Protein AF-A0A8T4VQB0-F1 (afdb_monomer_lite)

Sequence (185 aa):
MGKMKAMFPEEHQPLLTKEPEKIEELTGKLRSDFKEDKLMRSVLANDKDTIDDGKILNEALNRGLQSFTPDLLFQQMVQNYTHAERILGERLISLLAGYDSNYVKKNLNIPEFRRELKGNIAANINKLREEGLIDKEGIITEKGVELASLVLYVQEMEKIIPHGYLGEKIHKKKTHYGEKGDVRI

Foldseek 3Di:
DDDDDDDDDDDDDDPPDDDPPDPPDPPPPPPPDPPVLVVLCVVLVVCPLLLLLLVLLLLCVVLVNFFDDLVVLLCCCLVPVVVSCVRRNQSNLCSLQVHGSVVSVVCSVPPVSSVSSSVSNVVSLVVCPVVVCADPRRGGDPNVVVSNVSSVVNVVVVVVPPPDPPDPPPPPPPDPDDDDDDDDD

Radius of gyration: 32.1 Å; chains: 1; bounding box: 54×74×108 Å

Secondary structure (DSSP, 8-state):
------------PPP--PPPP----------S-HHHHHHHHHHHHT-HHHHHHHHHHHHHHHTT--B--HHHHHHHHHH-HHHHHHHHHHHHHHHHHTS-HHHHHHHTT-HHHHHHHHHHHHHHHHHHHHTTSB-TT-BBPHHHHHHHHHHHHHHHHHHHS-TTSSS--------TT--------

S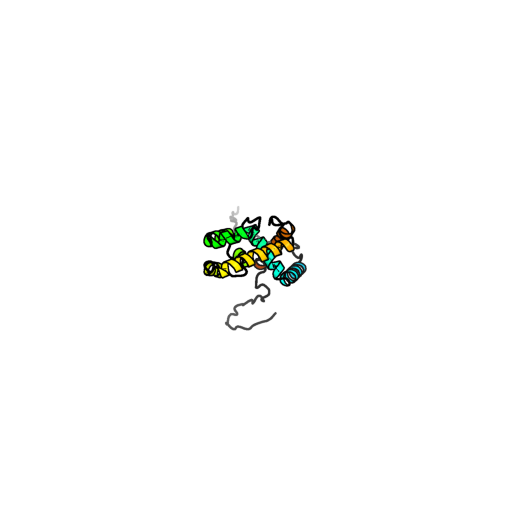tructure (mmCIF, N/CA/C/O backbone):
data_AF-A0A8T4VQB0-F1
#
_entry.id   AF-A0A8T4VQB0-F1
#
loop_
_atom_site.group_PDB
_atom_site.id
_atom_site.type_symbol
_atom_site.label_atom_id
_atom_site.label_alt_id
_atom_site.label_comp_id
_atom_site.label_asym_id
_atom_site.label_entity_id
_atom_site.label_seq_id
_atom_site.pdbx_PDB_ins_code
_atom_site.Cartn_x
_atom_site.Cartn_y
_atom_site.Cartn_z
_atom_site.occupancy
_atom_site.B_iso_or_equiv
_atom_site.auth_seq_id
_atom_site.auth_comp_id
_atom_site.auth_asym_id
_atom_site.auth_atom_id
_atom_site.pdbx_PDB_model_num
ATOM 1 N N . MET A 1 1 ? 22.030 60.611 89.464 1.00 40.62 1 MET A N 1
ATOM 2 C CA . MET A 1 1 ? 23.296 60.836 88.726 1.00 40.62 1 MET A CA 1
ATOM 3 C C . MET A 1 1 ? 23.886 59.466 88.414 1.00 40.62 1 MET A C 1
ATOM 5 O O . MET A 1 1 ? 24.212 58.770 89.363 1.00 40.62 1 MET A O 1
ATOM 9 N N . GLY A 1 2 ? 23.939 59.021 87.149 1.00 39.62 2 GLY A N 1
ATOM 10 C CA . GLY A 1 2 ? 24.502 57.690 86.853 1.00 39.62 2 GLY A CA 1
ATOM 11 C C . GLY A 1 2 ? 24.167 57.046 85.501 1.00 39.62 2 GLY A C 1
ATOM 12 O O . GLY A 1 2 ? 23.508 56.024 85.484 1.00 39.62 2 GLY A O 1
ATOM 13 N N . LYS A 1 3 ? 24.672 57.650 84.416 1.00 38.75 3 LYS A N 1
ATOM 14 C CA . LYS A 1 3 ? 25.195 57.058 83.159 1.00 38.75 3 LYS A CA 1
ATOM 15 C C . LYS A 1 3 ? 24.351 56.070 82.318 1.00 38.75 3 LYS A C 1
ATOM 17 O O . LYS A 1 3 ? 24.081 54.941 82.702 1.00 38.75 3 LYS A O 1
ATOM 22 N N . MET A 1 4 ? 24.129 56.494 81.068 1.00 43.81 4 MET A N 1
ATOM 23 C CA . MET A 1 4 ? 23.798 55.677 79.894 1.00 43.81 4 MET A CA 1
ATOM 24 C C . MET A 1 4 ? 24.822 54.559 79.643 1.00 43.81 4 MET A C 1
ATOM 26 O O . MET A 1 4 ? 26.028 54.783 79.777 1.00 43.81 4 MET A O 1
ATOM 30 N N . LYS A 1 5 ? 24.357 53.423 79.108 1.00 39.09 5 LYS A N 1
ATOM 31 C CA . LYS A 1 5 ? 25.151 52.620 78.173 1.00 39.09 5 LYS A CA 1
ATOM 32 C C . LYS A 1 5 ? 24.245 52.078 77.066 1.00 39.09 5 LYS A C 1
ATOM 34 O O . LYS A 1 5 ? 23.198 51.503 77.339 1.00 39.09 5 LYS A O 1
ATOM 39 N N . ALA A 1 6 ? 24.650 52.375 75.836 1.00 39.25 6 ALA A N 1
ATOM 40 C CA . ALA A 1 6 ? 23.962 52.082 74.591 1.00 39.25 6 ALA A CA 1
ATOM 41 C C . ALA A 1 6 ? 23.731 50.577 74.399 1.00 39.25 6 ALA A C 1
ATOM 43 O O . ALA A 1 6 ? 24.628 49.774 74.653 1.00 39.25 6 ALA A O 1
ATOM 44 N N . MET A 1 7 ? 22.542 50.226 73.916 1.00 36.66 7 MET A N 1
ATOM 45 C CA . MET A 1 7 ? 22.186 48.885 73.465 1.00 36.66 7 MET A CA 1
ATOM 46 C C . MET A 1 7 ? 22.122 48.949 71.935 1.00 36.66 7 MET A C 1
ATOM 48 O O . MET A 1 7 ? 21.149 49.446 71.373 1.00 36.66 7 MET A O 1
ATOM 52 N N . PHE A 1 8 ? 23.204 48.545 71.269 1.00 43.69 8 PHE A N 1
ATOM 53 C CA . PHE A 1 8 ? 23.167 48.239 69.839 1.00 43.69 8 PHE A CA 1
ATOM 54 C C . PHE A 1 8 ? 22.614 46.814 69.670 1.00 43.69 8 PHE A C 1
ATOM 56 O O . PHE A 1 8 ? 23.050 45.931 70.413 1.00 43.69 8 PHE A O 1
ATOM 63 N N . PRO A 1 9 ? 21.660 46.582 68.750 1.00 46.53 9 PRO A N 1
ATOM 64 C CA . PRO A 1 9 ? 21.070 45.273 68.518 1.00 46.53 9 PRO A CA 1
ATOM 65 C C . PRO A 1 9 ? 21.728 44.586 67.318 1.00 46.53 9 PRO A C 1
ATOM 67 O O . PRO A 1 9 ? 21.446 44.943 66.184 1.00 46.53 9 PRO A O 1
ATOM 70 N N . GLU A 1 10 ? 22.547 43.573 67.566 1.00 42.31 10 GLU A N 1
ATOM 71 C CA . GLU A 1 10 ? 22.799 42.449 66.654 1.00 42.31 10 GLU A CA 1
ATOM 72 C C . GLU A 1 10 ? 22.878 41.227 67.589 1.00 42.31 10 GLU A C 1
ATOM 74 O O . GLU A 1 10 ? 23.403 41.339 68.692 1.00 42.31 10 GLU A O 1
ATOM 79 N N . GLU A 1 11 ? 22.190 40.111 67.358 1.00 37.47 11 GLU A N 1
ATOM 80 C CA . GLU A 1 11 ? 22.521 39.142 66.321 1.00 37.47 11 GLU A CA 1
ATOM 81 C C . GLU A 1 11 ? 21.273 38.352 65.850 1.00 37.47 11 GLU A C 1
ATOM 83 O O . GLU A 1 11 ? 20.429 37.906 66.626 1.00 37.47 11 GLU A O 1
ATOM 88 N N . HIS A 1 12 ? 21.193 38.238 64.525 1.00 39.50 12 HIS A N 1
ATOM 89 C CA . HIS A 1 12 ? 20.446 37.336 63.641 1.00 39.50 12 HIS A CA 1
ATOM 90 C C . HIS A 1 12 ? 19.454 36.315 64.239 1.00 39.50 12 HIS A C 1
ATOM 92 O O . HIS A 1 12 ? 19.824 35.249 64.729 1.00 39.50 12 HIS A O 1
ATOM 98 N N . GLN A 1 13 ? 18.158 36.563 64.010 1.00 42.97 13 GLN A N 1
ATOM 99 C CA . GLN A 1 13 ? 17.140 35.509 63.993 1.00 42.97 13 GLN A CA 1
ATOM 100 C C . GLN A 1 13 ? 17.369 34.600 62.771 1.00 42.97 13 GLN A C 1
ATOM 102 O O . GLN A 1 13 ? 17.407 35.110 61.647 1.00 42.97 13 GLN A O 1
ATOM 107 N N . PRO A 1 14 ? 17.500 33.272 62.932 1.00 39.84 14 PRO A N 1
ATOM 108 C CA . PRO A 1 14 ? 17.537 32.374 61.790 1.00 39.84 14 PRO A CA 1
ATOM 109 C C . PRO A 1 14 ? 16.170 32.373 61.095 1.00 39.84 14 PRO A C 1
ATOM 111 O O . PRO A 1 14 ? 15.131 32.140 61.715 1.00 39.84 14 PRO A O 1
ATOM 114 N N . LEU A 1 15 ? 16.187 32.653 59.790 1.00 43.03 15 LEU A N 1
ATOM 115 C CA . LEU A 1 15 ? 15.043 32.52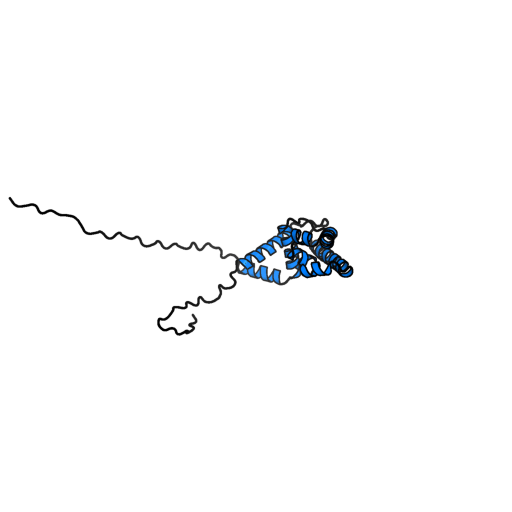5 58.893 1.00 43.03 15 LEU A CA 1
ATOM 116 C C . LEU A 1 15 ? 14.471 31.106 59.006 1.00 43.03 15 LEU A C 1
ATOM 118 O O . LEU A 1 15 ? 15.147 30.133 58.677 1.00 43.03 15 LEU A O 1
ATOM 122 N N . LEU A 1 16 ? 13.216 31.005 59.450 1.00 42.72 16 LEU A N 1
ATOM 123 C CA . LEU A 1 16 ? 12.393 29.801 59.344 1.00 42.72 16 LEU A CA 1
ATOM 124 C C . LEU A 1 16 ? 12.239 29.443 57.861 1.00 42.72 16 LEU A C 1
ATOM 126 O O . LEU A 1 16 ? 11.325 29.905 57.176 1.00 42.72 16 LEU A O 1
ATOM 130 N N . THR A 1 17 ? 13.156 28.629 57.349 1.00 43.97 17 THR A N 1
ATOM 131 C CA . THR A 1 17 ? 13.009 27.957 56.064 1.00 43.97 17 THR A CA 1
ATOM 132 C C . THR A 1 17 ? 11.874 26.952 56.200 1.00 43.97 17 THR A C 1
ATOM 134 O O . THR A 1 17 ? 12.030 25.919 56.849 1.00 43.97 17 THR A O 1
ATOM 137 N N . LYS A 1 18 ? 10.714 27.284 55.625 1.00 44.78 18 LYS A N 1
ATOM 138 C CA . LYS A 1 18 ? 9.614 26.341 55.410 1.00 44.78 18 LYS A CA 1
ATOM 139 C C . LYS A 1 18 ? 10.159 25.104 54.693 1.00 44.78 18 LYS A C 1
ATOM 141 O O . LYS A 1 18 ? 10.848 25.240 53.681 1.00 44.78 18 LYS A O 1
ATOM 146 N N . GLU A 1 19 ? 9.875 23.925 55.235 1.00 43.62 19 GLU A N 1
ATOM 147 C CA . GLU A 1 19 ? 10.174 22.655 54.576 1.00 43.62 19 GLU A CA 1
ATOM 148 C C . GLU A 1 19 ? 9.555 22.638 53.166 1.00 43.62 19 GLU A C 1
ATOM 150 O O . GLU A 1 19 ? 8.460 23.180 52.981 1.00 43.62 19 GLU A O 1
ATOM 155 N N . PRO A 1 20 ? 10.231 22.062 52.156 1.00 40.44 20 PRO A N 1
ATOM 156 C CA . PRO A 1 20 ? 9.656 21.956 50.825 1.00 40.44 20 PRO A CA 1
ATOM 157 C C . PRO A 1 20 ? 8.418 21.060 50.890 1.00 40.44 20 PRO A C 1
ATOM 159 O O . PRO A 1 20 ? 8.509 19.883 51.246 1.00 40.44 20 PRO A O 1
ATOM 162 N N . GLU A 1 21 ? 7.259 21.626 50.553 1.00 41.09 21 GLU A N 1
ATOM 163 C CA . GLU A 1 21 ? 6.017 20.872 50.425 1.00 41.09 21 GLU A CA 1
ATOM 164 C C . GLU A 1 21 ? 6.230 19.718 49.443 1.00 41.09 21 GLU A C 1
ATOM 166 O O . GLU A 1 21 ? 6.669 19.888 48.301 1.00 41.09 21 GLU A O 1
ATOM 171 N N . LYS A 1 22 ? 5.953 18.510 49.930 1.00 39.16 22 LYS A N 1
ATOM 172 C CA . LYS A 1 22 ? 5.959 17.286 49.143 1.00 39.16 22 LYS A CA 1
ATOM 173 C C . LYS A 1 22 ? 4.895 17.455 48.059 1.00 39.16 22 LYS A C 1
ATOM 175 O O . LYS A 1 22 ? 3.710 17.489 48.370 1.00 39.16 22 LYS A O 1
ATOM 180 N N . ILE A 1 23 ? 5.315 17.576 46.802 1.00 50.12 23 ILE A N 1
ATOM 181 C CA . ILE A 1 23 ? 4.392 17.512 45.669 1.00 50.12 23 ILE A CA 1
ATOM 182 C C . ILE A 1 23 ? 3.798 16.102 45.687 1.00 50.12 23 ILE A C 1
ATOM 184 O O . ILE A 1 23 ? 4.488 15.128 45.382 1.00 50.12 23 ILE A O 1
ATOM 188 N N . GLU A 1 24 ? 2.544 15.986 46.117 1.00 39.97 24 GLU A N 1
ATOM 189 C CA . GLU A 1 24 ? 1.772 14.763 45.952 1.00 39.97 24 GLU A CA 1
ATOM 190 C C . GLU A 1 24 ? 1.538 14.562 44.458 1.00 39.97 24 GLU A C 1
ATOM 192 O O . GLU A 1 24 ? 0.833 15.322 43.793 1.00 39.97 24 GLU A O 1
ATOM 197 N N . GLU A 1 25 ? 2.191 13.540 43.916 1.00 41.38 25 GLU A N 1
ATOM 198 C CA . GLU A 1 25 ? 1.942 13.057 42.571 1.00 41.38 25 GLU A CA 1
ATOM 199 C C . GLU A 1 25 ? 0.484 12.581 42.527 1.00 41.38 25 GLU A C 1
ATOM 201 O O . GLU A 1 25 ? 0.125 11.545 43.094 1.00 41.38 25 GLU A O 1
ATOM 206 N N . LEU A 1 26 ? -0.382 13.389 41.906 1.00 44.44 26 LEU A N 1
ATOM 207 C CA . LEU A 1 26 ? -1.751 13.015 41.577 1.00 44.44 26 LEU A CA 1
ATOM 208 C C . LEU A 1 26 ? -1.677 11.767 40.698 1.00 44.44 26 LEU A C 1
ATOM 210 O O . LEU A 1 26 ? -1.493 11.844 39.484 1.00 44.44 26 LEU A O 1
ATOM 214 N N . THR A 1 27 ? -1.809 10.604 41.330 1.00 44.31 27 THR A N 1
ATOM 215 C CA . THR A 1 27 ? -1.981 9.319 40.660 1.00 44.31 27 THR A CA 1
ATOM 216 C C . THR A 1 27 ? -3.359 9.318 40.010 1.00 44.31 27 THR A C 1
ATOM 218 O O . THR A 1 27 ? -4.341 8.773 40.512 1.00 44.31 27 THR A O 1
ATOM 221 N N . GLY A 1 28 ? -3.446 10.005 38.871 1.00 41.53 28 GLY A N 1
ATOM 222 C CA . GLY A 1 28 ? -4.582 9.917 37.978 1.00 41.53 28 GLY A CA 1
ATOM 223 C C . GLY A 1 28 ? -4.839 8.447 37.669 1.00 41.53 28 GLY A C 1
ATOM 224 O O . GLY A 1 28 ? -3.910 7.675 37.424 1.00 41.53 28 GLY A O 1
ATOM 225 N N . LYS A 1 29 ? -6.111 8.052 37.693 1.00 43.69 29 LYS A N 1
ATOM 226 C CA . LYS A 1 29 ? -6.591 6.718 37.317 1.00 43.69 29 LYS A CA 1
ATOM 227 C C . LYS A 1 29 ? -6.419 6.449 35.809 1.00 43.69 29 LYS A C 1
ATOM 229 O O . LYS A 1 29 ? -7.350 6.010 35.154 1.00 43.69 29 LYS A O 1
ATOM 234 N N . LEU A 1 30 ? -5.221 6.638 35.262 1.00 50.88 30 LEU A N 1
ATOM 235 C CA . LEU A 1 30 ? -4.789 6.124 33.956 1.00 50.88 30 LEU A CA 1
ATOM 236 C C . LEU A 1 30 ? -4.315 4.665 34.086 1.00 50.88 30 LEU A C 1
ATOM 238 O O . LEU A 1 30 ? -3.321 4.239 33.511 1.00 50.88 30 LEU A O 1
ATOM 242 N N . ARG A 1 31 ? -5.024 3.886 34.905 1.00 46.00 31 ARG A N 1
ATOM 243 C CA . ARG A 1 31 ? -4.948 2.424 34.925 1.00 46.00 31 ARG A CA 1
ATOM 244 C C . ARG A 1 31 ? -6.257 1.896 34.347 1.00 46.00 31 ARG A C 1
ATOM 246 O O . ARG A 1 31 ? -6.985 1.176 35.021 1.00 46.00 31 ARG A O 1
ATOM 253 N N . SER A 1 32 ? -6.577 2.301 33.127 1.00 47.31 32 SER A N 1
ATOM 254 C CA . SER A 1 32 ? -7.487 1.514 32.308 1.00 47.31 32 SER A CA 1
ATOM 255 C C . SER A 1 32 ? -6.632 0.796 31.257 1.00 47.31 32 SER A C 1
ATOM 257 O O . SER A 1 32 ? -5.727 1.366 30.659 1.00 47.31 32 SER A O 1
ATOM 259 N N . ASP A 1 33 ? -6.826 -0.520 31.200 1.00 44.53 33 ASP A N 1
ATOM 260 C CA . ASP A 1 33 ? -6.789 -1.294 29.958 1.00 44.53 33 ASP A CA 1
ATOM 261 C C . ASP A 1 33 ? -5.472 -1.847 29.398 1.00 44.53 33 ASP A C 1
ATOM 263 O O . ASP A 1 33 ? -5.480 -2.445 28.331 1.00 44.53 33 ASP A O 1
ATOM 267 N N . PHE A 1 34 ? -4.390 -1.936 30.184 1.00 50.81 34 PHE A N 1
ATOM 268 C CA . PHE A 1 34 ? -3.210 -2.744 29.787 1.00 50.81 34 PHE A CA 1
ATOM 269 C C . PHE A 1 34 ? -3.529 -4.207 29.405 1.00 50.81 34 PHE A C 1
ATOM 271 O O . PHE A 1 34 ? -2.720 -4.869 28.752 1.00 50.81 34 PHE A O 1
ATOM 278 N N . LYS A 1 35 ? -4.657 -4.760 29.872 1.00 49.69 35 LYS A N 1
ATOM 279 C CA . LYS A 1 35 ? -5.100 -6.121 29.539 1.00 49.69 35 LYS A CA 1
ATOM 280 C C . LYS A 1 35 ? -5.899 -6.155 28.233 1.00 49.69 35 LYS A C 1
ATOM 282 O O . LYS A 1 35 ? -5.680 -7.064 27.441 1.00 49.69 35 LYS A O 1
ATOM 287 N N . GLU A 1 36 ? -6.766 -5.173 28.008 1.00 51.22 36 GLU A N 1
ATOM 288 C CA . GLU A 1 36 ? -7.514 -5.002 26.757 1.00 51.22 36 GLU A CA 1
ATOM 289 C C . GLU A 1 36 ? -6.575 -4.642 25.602 1.00 51.22 36 GLU A C 1
ATOM 291 O O . GLU A 1 36 ? -6.630 -5.292 24.565 1.00 51.22 36 GLU A O 1
ATOM 296 N N . ASP A 1 37 ? -5.601 -3.760 25.826 1.00 51.47 37 ASP A N 1
ATOM 297 C CA . ASP A 1 37 ? -4.559 -3.410 24.855 1.00 51.47 37 ASP A CA 1
ATOM 298 C C . ASP A 1 37 ? -3.707 -4.614 24.436 1.00 51.47 37 ASP A C 1
ATOM 300 O O . ASP A 1 37 ? -3.356 -4.788 23.268 1.00 51.47 37 ASP A O 1
ATOM 304 N N . LYS A 1 38 ? -3.362 -5.487 25.392 1.00 57.56 38 LYS A N 1
ATOM 305 C CA . LYS A 1 38 ? -2.628 -6.730 25.107 1.00 57.56 38 LYS A CA 1
ATOM 306 C C . LYS A 1 38 ? -3.483 -7.734 24.341 1.00 57.56 38 LYS A C 1
ATOM 308 O O . LYS A 1 38 ? -2.954 -8.421 23.470 1.00 57.56 38 LYS A O 1
ATOM 313 N N . LEU A 1 39 ? -4.777 -7.816 24.653 1.00 52.00 39 LEU A N 1
ATOM 314 C CA . LEU A 1 39 ? -5.723 -8.671 23.937 1.00 52.00 39 LEU A CA 1
ATOM 315 C C . LEU A 1 39 ? -5.925 -8.170 22.505 1.00 52.00 39 LEU A C 1
ATOM 317 O O . LEU A 1 39 ? -5.782 -8.955 21.572 1.00 52.00 39 LEU A O 1
ATOM 321 N N . MET A 1 40 ? -6.130 -6.868 22.326 1.00 57.28 40 MET A N 1
ATOM 322 C CA . MET A 1 40 ? -6.252 -6.203 21.031 1.00 57.28 40 MET A CA 1
ATOM 323 C C . MET A 1 40 ? -4.994 -6.414 20.182 1.00 57.28 40 MET A C 1
ATOM 325 O O . MET A 1 40 ? -5.093 -6.858 19.041 1.00 57.28 40 MET A O 1
ATOM 329 N N . ARG A 1 41 ? -3.799 -6.238 20.767 1.00 59.44 41 ARG A N 1
ATOM 330 C CA . ARG A 1 41 ? -2.523 -6.592 20.122 1.00 59.44 41 ARG A CA 1
ATOM 331 C C . ARG A 1 41 ? -2.448 -8.064 19.734 1.00 59.44 41 ARG A C 1
ATOM 333 O O . ARG A 1 41 ? -2.007 -8.352 18.633 1.00 59.44 41 ARG A O 1
ATOM 340 N N . SER A 1 42 ? -2.854 -8.993 20.601 1.00 55.50 42 SER A N 1
ATOM 341 C CA . SER A 1 42 ? -2.784 -10.430 20.293 1.00 55.50 42 SER A CA 1
ATOM 342 C C . SER A 1 42 ? -3.773 -10.872 19.216 1.00 55.50 42 SER A C 1
ATOM 344 O O . SER A 1 42 ? -3.443 -11.755 18.434 1.00 55.50 42 SER A O 1
ATOM 346 N N . VAL A 1 43 ? -4.955 -10.250 19.152 1.00 56.62 43 VAL A N 1
ATOM 347 C CA . VAL A 1 43 ? -5.985 -10.557 18.151 1.00 56.62 43 VAL A CA 1
ATOM 348 C C . VAL A 1 43 ? -5.584 -9.981 16.798 1.00 56.62 43 VAL A C 1
ATOM 350 O O . VAL A 1 43 ? -5.636 -10.698 15.807 1.00 56.62 43 VAL A O 1
ATOM 353 N N . LEU A 1 44 ? -5.094 -8.737 16.767 1.00 58.25 44 LEU A N 1
ATOM 354 C CA . LEU A 1 44 ? -4.580 -8.129 15.541 1.00 58.25 44 LEU A CA 1
ATOM 355 C C . LEU A 1 44 ? -3.311 -8.838 15.054 1.00 58.25 44 LEU A C 1
ATOM 357 O O . LEU A 1 44 ? -3.212 -9.162 13.881 1.00 58.25 44 LEU A O 1
ATOM 361 N N . ALA A 1 45 ? -2.351 -9.137 15.938 1.00 55.16 45 ALA A N 1
ATOM 362 C CA . ALA A 1 45 ? -1.085 -9.779 15.562 1.00 55.16 45 ALA A CA 1
ATOM 363 C C . ALA A 1 45 ? -1.247 -11.208 15.026 1.00 55.16 45 ALA A C 1
ATOM 365 O O . ALA A 1 45 ? -0.358 -11.685 14.321 1.00 55.16 45 ALA A O 1
ATOM 366 N N . ASN A 1 46 ? -2.350 -11.887 15.354 1.00 56.81 46 ASN A N 1
ATOM 367 C CA . ASN A 1 46 ? -2.626 -13.229 14.847 1.00 56.81 46 ASN A CA 1
ATOM 368 C C . ASN A 1 46 ? -3.093 -13.230 13.386 1.00 56.81 46 ASN A C 1
ATOM 370 O O . ASN A 1 46 ? -2.995 -14.267 12.734 1.00 56.81 46 ASN A O 1
ATOM 374 N N . ASP A 1 47 ? -3.568 -12.092 12.874 1.00 75.69 47 ASP A N 1
ATOM 375 C CA . ASP A 1 47 ? -4.011 -11.941 11.493 1.00 75.69 47 ASP A CA 1
ATOM 376 C C . ASP A 1 47 ? -3.140 -10.911 10.762 1.00 75.69 47 ASP A C 1
ATOM 378 O O . ASP A 1 47 ? -3.421 -9.710 10.699 1.00 75.69 47 ASP A O 1
ATOM 382 N N . LYS A 1 48 ? -2.017 -11.409 10.236 1.00 79.19 48 LYS A N 1
ATOM 383 C CA . LYS A 1 48 ? -1.041 -10.607 9.492 1.00 79.19 48 LYS A CA 1
ATOM 384 C C . LYS A 1 48 ? -1.681 -9.887 8.302 1.00 79.19 48 LYS A C 1
ATOM 386 O O . LYS A 1 48 ? -1.298 -8.755 8.015 1.00 79.19 48 LYS A O 1
ATOM 391 N N . ASP A 1 49 ? -2.641 -10.534 7.652 1.00 83.69 49 ASP A N 1
ATOM 392 C CA . ASP A 1 49 ? -3.284 -10.024 6.450 1.00 83.69 49 ASP A CA 1
ATOM 393 C C . ASP A 1 49 ? -4.132 -8.796 6.792 1.00 83.69 49 ASP A C 1
ATOM 395 O O . ASP A 1 49 ? -3.912 -7.736 6.206 1.00 83.69 49 ASP A O 1
ATOM 399 N N . THR A 1 50 ? -4.970 -8.888 7.830 1.00 87.06 50 THR A N 1
ATOM 400 C CA . THR A 1 50 ? -5.758 -7.752 8.342 1.00 87.06 50 THR A CA 1
ATOM 401 C C . THR A 1 50 ? -4.868 -6.584 8.802 1.00 87.06 50 THR A C 1
ATOM 403 O O . THR A 1 50 ? -5.202 -5.411 8.602 1.00 87.06 50 THR A O 1
ATOM 406 N N . ILE A 1 51 ? -3.705 -6.867 9.406 1.00 88.56 51 ILE A N 1
ATOM 407 C CA . ILE A 1 51 ? -2.743 -5.817 9.776 1.00 88.56 51 ILE A CA 1
ATOM 408 C C . ILE A 1 51 ? -2.208 -5.092 8.539 1.00 88.56 51 ILE A C 1
ATOM 410 O O . ILE A 1 51 ? -2.076 -3.865 8.559 1.00 88.56 51 ILE A O 1
ATOM 414 N N . ASP A 1 52 ? -1.819 -5.829 7.502 1.00 92.38 52 ASP A N 1
ATOM 415 C CA . ASP A 1 52 ? -1.222 -5.235 6.310 1.00 92.38 52 ASP A CA 1
ATOM 416 C C . ASP A 1 52 ? -2.255 -4.407 5.527 1.00 92.38 52 ASP A C 1
ATOM 418 O O . ASP A 1 52 ? -1.922 -3.304 5.087 1.00 92.38 52 ASP A O 1
ATOM 422 N N . ASP A 1 53 ? -3.523 -4.826 5.497 1.00 95.00 53 ASP A N 1
ATOM 423 C CA . ASP A 1 53 ? -4.632 -4.027 4.959 1.00 95.00 53 ASP A CA 1
ATOM 424 C C . ASP A 1 53 ? -4.818 -2.722 5.741 1.00 95.00 53 ASP A C 1
ATOM 426 O O . ASP A 1 53 ? -4.852 -1.629 5.166 1.00 95.00 53 ASP A O 1
ATOM 430 N N . GLY A 1 54 ? -4.839 -2.800 7.074 1.00 95.06 54 GLY A N 1
ATOM 431 C CA . GLY A 1 54 ? -4.917 -1.615 7.924 1.00 95.06 54 GLY A CA 1
ATOM 432 C C . GLY A 1 54 ? -3.718 -0.675 7.758 1.00 95.06 54 GLY A C 1
ATOM 433 O O . GLY A 1 54 ? -3.885 0.546 7.785 1.00 95.06 54 GLY A O 1
ATOM 434 N N . LYS A 1 55 ? -2.513 -1.208 7.510 1.00 95.56 55 LYS A N 1
ATOM 435 C CA . LYS A 1 55 ? -1.333 -0.396 7.163 1.00 95.56 55 LYS A CA 1
ATOM 436 C C . LYS A 1 55 ? -1.490 0.279 5.800 1.00 95.56 55 LYS A C 1
ATOM 438 O O . LYS A 1 55 ? -1.115 1.442 5.693 1.00 95.56 55 LYS A O 1
ATOM 443 N N . ILE A 1 56 ? -2.026 -0.402 4.781 1.00 96.75 56 ILE A N 1
ATOM 444 C CA . ILE A 1 56 ? -2.277 0.202 3.459 1.00 96.75 56 ILE A CA 1
ATOM 445 C C . ILE A 1 56 ? -3.195 1.415 3.611 1.00 96.75 56 ILE A C 1
ATOM 447 O O . ILE A 1 56 ? -2.875 2.501 3.127 1.00 96.75 56 ILE A O 1
ATOM 451 N N . LEU A 1 57 ? -4.307 1.240 4.324 1.00 97.12 57 LEU A N 1
ATOM 452 C CA . LEU A 1 57 ? -5.294 2.295 4.543 1.00 97.12 57 LEU A CA 1
ATOM 453 C C . LEU A 1 57 ? -4.716 3.448 5.370 1.00 97.12 57 LEU A C 1
ATOM 455 O O . LEU A 1 57 ? -4.906 4.610 5.020 1.00 97.12 57 LEU A O 1
ATOM 459 N N . ASN A 1 58 ? -3.964 3.140 6.428 1.00 96.31 58 ASN A N 1
ATOM 460 C CA . ASN A 1 58 ? -3.309 4.147 7.255 1.00 96.31 58 ASN A CA 1
ATOM 461 C C . ASN A 1 58 ? -2.310 5.000 6.457 1.00 96.31 58 ASN A C 1
ATOM 463 O O . ASN A 1 58 ? -2.368 6.229 6.506 1.00 96.31 58 ASN A O 1
ATOM 467 N N . GLU A 1 59 ? -1.426 4.365 5.685 1.00 96.44 59 GLU A N 1
ATOM 468 C CA . GLU A 1 59 ? -0.451 5.070 4.847 1.00 96.44 59 GLU A CA 1
ATOM 469 C C . GLU A 1 59 ? -1.137 5.916 3.768 1.00 96.44 59 GLU A C 1
ATOM 471 O O . GLU A 1 59 ? -0.721 7.048 3.514 1.00 96.44 59 GLU A O 1
ATOM 476 N N . ALA A 1 60 ? -2.207 5.398 3.157 1.00 96.25 60 ALA A N 1
ATOM 477 C CA . ALA A 1 60 ? -3.000 6.131 2.176 1.00 96.25 60 ALA A CA 1
ATOM 478 C C . ALA A 1 60 ? -3.640 7.388 2.786 1.00 96.25 60 ALA A C 1
ATOM 480 O O . ALA A 1 60 ? -3.453 8.487 2.257 1.00 96.25 60 ALA A O 1
ATOM 481 N N . LEU A 1 61 ? -4.311 7.257 3.936 1.00 95.31 61 LEU A N 1
ATOM 482 C CA . LEU A 1 61 ? -4.937 8.380 4.640 1.00 95.31 61 LEU A CA 1
ATOM 483 C C . LEU A 1 61 ? -3.912 9.440 5.057 1.00 95.31 61 LEU A C 1
ATOM 485 O O . LEU A 1 61 ? -4.119 10.626 4.797 1.00 95.31 61 LEU A O 1
ATOM 489 N N . ASN A 1 62 ? -2.769 9.023 5.612 1.00 94.25 62 ASN A N 1
ATOM 490 C CA . ASN A 1 62 ? -1.683 9.930 6.004 1.00 94.25 62 ASN A CA 1
ATOM 491 C C . ASN A 1 62 ? -1.103 10.723 4.822 1.00 94.25 62 ASN A C 1
ATOM 493 O O . ASN A 1 62 ? -0.491 11.775 5.013 1.00 94.25 62 ASN A O 1
ATOM 497 N N . ARG A 1 63 ? -1.294 10.233 3.594 1.00 93.75 63 ARG A N 1
ATOM 498 C CA . ARG A 1 63 ? -0.820 10.856 2.350 1.00 93.75 63 ARG A CA 1
ATOM 499 C C . ARG A 1 63 ? -1.924 11.562 1.571 1.00 93.75 63 ARG A C 1
ATOM 501 O O . ARG A 1 63 ? -1.680 12.040 0.466 1.00 93.75 63 ARG A O 1
ATOM 508 N N . GLY A 1 64 ? -3.126 11.646 2.141 1.00 92.75 64 GLY A N 1
ATOM 509 C CA . GLY A 1 64 ? -4.281 12.275 1.507 1.00 92.75 64 GLY A CA 1
ATOM 510 C C . GLY A 1 64 ? -4.857 11.479 0.334 1.00 92.75 64 GLY A C 1
ATOM 511 O O . GLY A 1 64 ? -5.608 12.035 -0.466 1.00 92.75 64 GLY A O 1
ATOM 512 N N . LEU A 1 65 ? -4.523 10.191 0.209 1.00 93.00 65 LEU A N 1
ATOM 513 C CA . LEU A 1 65 ? -5.104 9.308 -0.795 1.00 93.00 65 LEU A CA 1
ATOM 514 C C . LEU A 1 65 ? -6.453 8.786 -0.285 1.00 93.00 65 LE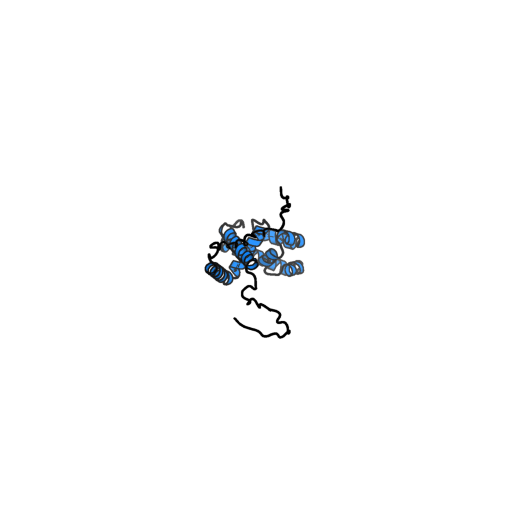U A C 1
ATOM 516 O O . LEU A 1 65 ? -6.508 7.942 0.605 1.00 93.00 65 LEU A O 1
ATOM 520 N N . GLN A 1 66 ? -7.543 9.301 -0.854 1.00 86.38 66 GLN A N 1
ATOM 521 C CA . GLN A 1 66 ? -8.909 8.934 -0.453 1.00 86.38 66 GLN A CA 1
ATOM 522 C C . GLN A 1 66 ? -9.503 7.777 -1.263 1.00 86.38 66 GLN A C 1
ATOM 524 O O . GLN A 1 66 ? -10.486 7.175 -0.834 1.00 86.38 66 GLN A O 1
ATOM 529 N N . SER A 1 67 ? -8.938 7.477 -2.437 1.00 92.62 67 SER A N 1
ATOM 530 C CA . SER A 1 67 ? -9.438 6.425 -3.321 1.00 92.62 67 SER A CA 1
ATOM 531 C C . SER A 1 67 ? -8.321 5.609 -3.963 1.00 92.62 67 SER A C 1
ATOM 533 O O . SER A 1 67 ? -7.241 6.115 -4.277 1.00 92.62 67 SER A O 1
ATOM 535 N N . PHE A 1 68 ? -8.604 4.328 -4.183 1.00 94.06 68 PHE A N 1
ATOM 536 C CA . PHE A 1 68 ? -7.709 3.373 -4.819 1.00 94.06 68 PHE A CA 1
ATOM 537 C C . PHE A 1 68 ? -8.174 3.072 -6.238 1.00 94.06 68 PHE A C 1
ATOM 539 O O . PHE A 1 68 ? -9.167 2.383 -6.459 1.00 94.06 68 PHE A O 1
ATOM 546 N N . THR A 1 69 ? -7.403 3.540 -7.218 1.00 95.12 69 THR A N 1
ATOM 547 C CA . THR A 1 69 ? -7.581 3.172 -8.627 1.00 95.12 69 THR A CA 1
ATOM 548 C C . THR A 1 69 ? -6.368 2.352 -9.080 1.00 95.12 69 THR A C 1
ATOM 550 O O . THR A 1 69 ? -5.312 2.942 -9.323 1.00 95.12 69 THR A O 1
ATOM 553 N N . PRO A 1 70 ? -6.478 1.011 -9.200 1.00 94.56 70 PRO A N 1
ATOM 554 C CA . PRO A 1 70 ? -5.337 0.134 -9.477 1.00 94.56 70 PRO A CA 1
ATOM 555 C C . PRO A 1 70 ? -4.534 0.538 -10.716 1.00 94.56 70 PRO A C 1
ATOM 557 O O . PRO A 1 70 ? -3.308 0.631 -10.661 1.00 94.56 70 PRO A O 1
ATOM 560 N N . ASP A 1 71 ? -5.226 0.831 -11.820 1.00 96.12 71 ASP A N 1
ATOM 561 C CA . ASP A 1 71 ? -4.586 1.215 -13.080 1.00 96.12 71 ASP A CA 1
ATOM 562 C C . ASP A 1 71 ? -3.812 2.531 -12.959 1.00 96.12 71 ASP A C 1
ATOM 564 O O . ASP A 1 71 ? -2.705 2.641 -13.485 1.00 96.12 71 ASP A O 1
ATOM 568 N N . LEU A 1 72 ? -4.355 3.507 -12.225 1.00 95.31 72 LEU A N 1
ATOM 569 C CA . LEU A 1 72 ? -3.703 4.795 -12.004 1.00 95.31 72 LEU A CA 1
ATOM 570 C C . LEU A 1 72 ? -2.450 4.640 -11.139 1.00 95.31 72 LEU A C 1
ATOM 572 O O . LEU A 1 72 ? -1.396 5.163 -11.497 1.00 95.31 72 LEU A O 1
ATOM 576 N N . LEU A 1 73 ? -2.551 3.895 -10.035 1.00 95.56 73 LEU A N 1
ATOM 577 C CA . LEU A 1 73 ? -1.428 3.633 -9.131 1.00 95.56 73 LEU A CA 1
ATOM 578 C C . LEU A 1 73 ? -0.290 2.924 -9.871 1.00 95.56 73 LEU A C 1
ATOM 580 O O . LEU A 1 73 ? 0.862 3.356 -9.815 1.00 95.56 73 LEU A O 1
ATOM 584 N N . PHE A 1 74 ? -0.621 1.881 -10.635 1.00 97.88 74 PHE A N 1
ATOM 585 C CA . PHE A 1 74 ? 0.341 1.181 -11.479 1.00 97.88 74 PHE A CA 1
ATOM 586 C C . PHE A 1 74 ? 0.976 2.114 -12.521 1.00 97.88 74 PHE A C 1
ATOM 588 O O . PHE A 1 74 ? 2.200 2.150 -12.666 1.00 97.88 74 PHE A O 1
ATOM 595 N N . GLN A 1 75 ? 0.160 2.898 -13.232 1.00 96.62 75 GLN A N 1
ATOM 596 C CA . GLN A 1 75 ? 0.643 3.815 -14.260 1.00 96.62 75 GLN A CA 1
ATOM 597 C C . GLN A 1 75 ? 1.620 4.845 -13.683 1.00 96.62 75 GLN A C 1
ATOM 599 O O . GLN A 1 75 ? 2.663 5.093 -14.290 1.00 96.62 75 GLN A O 1
ATOM 604 N N . GLN A 1 76 ? 1.324 5.412 -12.511 1.00 94.81 76 GLN A N 1
ATOM 605 C CA . GLN A 1 76 ? 2.205 6.364 -11.834 1.00 94.81 76 GLN A CA 1
ATOM 606 C C . GLN A 1 76 ? 3.578 5.748 -11.533 1.00 94.81 76 GLN A C 1
ATOM 608 O O . GLN A 1 76 ? 4.600 6.376 -11.821 1.00 94.81 76 GLN A O 1
ATOM 613 N N . MET A 1 77 ? 3.617 4.508 -11.028 1.00 96.12 77 MET A N 1
ATOM 614 C CA . MET A 1 77 ? 4.873 3.803 -10.742 1.00 96.12 77 MET A CA 1
ATOM 615 C C . MET A 1 77 ? 5.699 3.554 -12.011 1.00 96.12 77 MET A C 1
ATOM 617 O O . MET A 1 77 ? 6.907 3.786 -12.009 1.00 96.12 77 MET A O 1
ATOM 621 N N . VAL A 1 78 ? 5.061 3.119 -13.104 1.00 96.62 78 VAL A N 1
ATOM 622 C CA . VAL A 1 7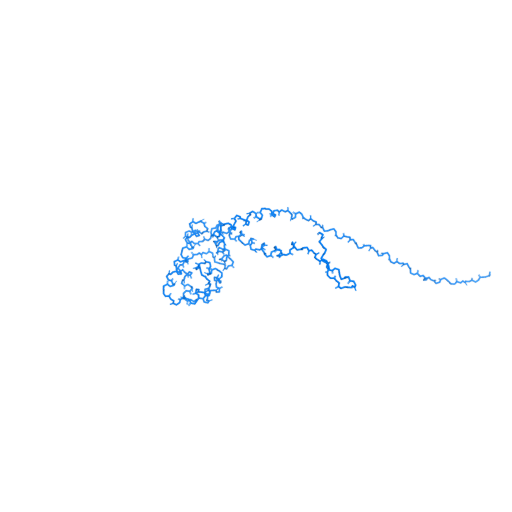8 ? 5.747 2.804 -14.371 1.00 96.62 78 VAL A CA 1
ATOM 623 C C . VAL A 1 78 ? 6.225 4.059 -15.104 1.00 96.62 78 VAL A C 1
ATOM 625 O O . VAL A 1 78 ? 7.307 4.042 -15.688 1.00 96.62 78 VAL A O 1
ATOM 628 N N . GLN A 1 79 ? 5.436 5.138 -15.100 1.00 95.88 79 GLN A N 1
ATOM 629 C CA . GLN A 1 79 ? 5.776 6.375 -15.811 1.00 95.88 79 GLN A CA 1
ATOM 630 C C . GLN A 1 79 ? 6.875 7.164 -15.102 1.00 95.88 79 GLN A C 1
ATOM 632 O O . GLN A 1 79 ? 7.806 7.642 -15.748 1.00 95.88 79 GLN A O 1
ATOM 637 N N . ASN A 1 80 ? 6.768 7.329 -13.782 1.00 96.62 80 ASN A N 1
ATOM 638 C CA . ASN A 1 80 ? 7.754 8.063 -13.002 1.00 96.62 80 ASN A CA 1
ATOM 639 C C . ASN A 1 80 ? 7.776 7.570 -11.556 1.00 96.62 80 ASN A C 1
ATOM 641 O O . ASN A 1 80 ? 7.109 8.122 -10.677 1.00 96.62 80 ASN A O 1
ATOM 645 N N . TYR A 1 81 ? 8.616 6.567 -11.309 1.00 97.50 81 TYR A N 1
ATOM 646 C CA . TYR A 1 81 ? 8.738 5.964 -9.990 1.00 97.50 81 TYR A CA 1
ATOM 647 C C . TYR A 1 81 ? 9.096 6.969 -8.895 1.00 97.50 81 TYR A C 1
ATOM 649 O O . TYR A 1 81 ? 8.478 6.973 -7.842 1.00 97.50 81 TYR A O 1
ATOM 657 N N . THR A 1 82 ? 10.058 7.863 -9.141 1.00 97.25 82 THR A N 1
ATOM 658 C CA . THR A 1 82 ? 10.495 8.857 -8.145 1.00 97.25 82 THR A CA 1
ATOM 659 C C . THR A 1 82 ? 9.351 9.781 -7.728 1.00 97.25 82 THR A C 1
ATOM 661 O O . THR A 1 82 ? 9.278 10.211 -6.579 1.00 97.25 82 THR A O 1
ATOM 664 N N . HIS A 1 83 ? 8.452 10.119 -8.653 1.00 96.19 83 HIS A N 1
ATOM 665 C CA . HIS A 1 83 ? 7.279 10.916 -8.320 1.00 96.19 83 HIS A CA 1
ATOM 666 C C . HIS A 1 83 ? 6.226 10.096 -7.569 1.00 96.19 83 HIS A C 1
ATOM 668 O O . HIS A 1 83 ? 5.720 10.566 -6.550 1.00 96.19 83 HIS A O 1
ATOM 674 N N . ALA A 1 84 ? 5.957 8.867 -8.019 1.00 96.25 84 ALA A N 1
ATOM 675 C CA . ALA A 1 84 ? 5.065 7.943 -7.325 1.00 96.25 84 ALA A CA 1
ATOM 676 C C . ALA A 1 84 ? 5.526 7.690 -5.880 1.00 96.25 84 ALA A C 1
ATOM 678 O O . ALA A 1 84 ? 4.725 7.776 -4.960 1.00 96.25 84 ALA A O 1
ATOM 679 N N . GLU A 1 85 ? 6.826 7.486 -5.661 1.00 97.12 85 GLU A N 1
ATOM 680 C CA . GLU A 1 85 ? 7.458 7.307 -4.348 1.00 97.12 85 GLU A CA 1
ATOM 681 C C . GLU A 1 85 ? 7.278 8.521 -3.434 1.00 97.12 85 GLU A C 1
ATOM 683 O O . GLU A 1 85 ? 7.053 8.362 -2.239 1.00 97.12 85 GLU A O 1
ATOM 688 N N . ARG A 1 86 ? 7.288 9.746 -3.970 1.00 96.00 86 ARG A N 1
ATOM 689 C CA . ARG A 1 86 ? 7.016 10.947 -3.163 1.00 96.00 86 ARG A CA 1
ATOM 690 C C . ARG A 1 86 ? 5.559 11.028 -2.715 1.00 96.00 86 ARG A C 1
ATOM 692 O O . ARG A 1 86 ? 5.308 11.387 -1.568 1.00 96.00 86 ARG A O 1
ATOM 699 N N . ILE A 1 87 ? 4.624 10.704 -3.608 1.00 93.56 87 ILE A N 1
ATOM 700 C CA . ILE A 1 87 ? 3.183 10.761 -3.328 1.00 93.56 87 ILE A CA 1
ATOM 701 C C . ILE A 1 87 ? 2.795 9.617 -2.391 1.00 93.56 87 ILE A C 1
ATOM 703 O O . ILE A 1 87 ? 2.329 9.846 -1.279 1.00 93.56 87 ILE A O 1
ATOM 707 N N . LEU A 1 88 ? 3.039 8.384 -2.831 1.00 95.38 88 LEU A N 1
ATOM 708 C CA . LEU A 1 88 ? 2.596 7.160 -2.174 1.00 95.38 88 LEU A CA 1
ATOM 709 C C . LEU A 1 88 ? 3.511 6.753 -1.022 1.00 95.38 88 LEU A C 1
ATOM 711 O O . LEU A 1 88 ? 3.045 6.175 -0.053 1.00 95.38 88 LEU A O 1
ATOM 715 N N . GLY A 1 89 ? 4.802 7.071 -1.084 1.00 96.75 89 GLY A N 1
ATOM 716 C CA . GLY A 1 89 ? 5.777 6.602 -0.104 1.00 96.75 89 GLY A CA 1
ATOM 717 C C . GLY A 1 89 ? 6.253 5.178 -0.339 1.00 96.75 89 GLY A C 1
ATOM 718 O O . GLY A 1 89 ? 5.536 4.332 -0.868 1.00 96.75 89 GLY A O 1
ATOM 719 N N . GLU A 1 90 ? 7.462 4.895 0.139 1.00 97.31 90 GLU A N 1
ATOM 720 C CA . GLU A 1 90 ? 8.088 3.574 0.039 1.00 97.31 90 GLU A CA 1
ATOM 721 C C . GLU A 1 90 ? 7.239 2.477 0.690 1.00 97.31 90 GLU A C 1
ATOM 723 O O . GLU A 1 90 ? 7.082 1.392 0.130 1.00 97.31 90 GLU A O 1
ATOM 728 N N . ARG A 1 91 ? 6.650 2.763 1.857 1.00 96.56 91 ARG A N 1
ATOM 729 C CA . ARG A 1 91 ? 5.870 1.785 2.618 1.00 96.56 91 ARG A CA 1
ATOM 730 C C . ARG A 1 91 ? 4.572 1.398 1.914 1.00 96.56 91 ARG A C 1
ATOM 732 O O . ARG A 1 91 ? 4.312 0.208 1.770 1.00 96.56 91 ARG A O 1
ATOM 739 N N . LEU A 1 92 ? 3.800 2.371 1.425 1.00 97.12 92 LEU A N 1
ATOM 740 C CA . LEU A 1 92 ? 2.570 2.089 0.681 1.00 97.12 92 LEU A CA 1
ATOM 741 C C . LEU A 1 92 ? 2.869 1.358 -0.628 1.00 97.12 92 LEU A C 1
ATOM 743 O O . LEU A 1 92 ? 2.186 0.391 -0.945 1.00 97.12 92 LEU A O 1
ATOM 747 N N . ILE A 1 93 ? 3.908 1.778 -1.363 1.00 97.75 93 ILE A N 1
ATOM 748 C CA . ILE A 1 93 ? 4.337 1.062 -2.571 1.00 97.75 93 ILE A CA 1
ATOM 749 C C . ILE A 1 93 ? 4.679 -0.382 -2.223 1.00 97.75 93 ILE A C 1
ATOM 751 O O . ILE A 1 93 ? 4.250 -1.285 -2.934 1.00 97.75 93 ILE A O 1
ATOM 755 N N . SER A 1 94 ? 5.394 -0.606 -1.121 1.00 97.81 94 SER A N 1
ATOM 756 C CA . SER A 1 94 ? 5.812 -1.955 -0.757 1.00 97.81 94 SER A CA 1
ATOM 757 C C . SER A 1 94 ? 4.635 -2.856 -0.391 1.00 97.81 94 SER A C 1
ATOM 759 O O . SER A 1 94 ? 4.568 -3.999 -0.839 1.00 97.81 94 SER A O 1
ATOM 761 N N . LEU A 1 95 ? 3.677 -2.322 0.373 1.00 96.44 95 LEU A N 1
ATOM 762 C CA . LEU A 1 95 ? 2.456 -3.035 0.748 1.00 96.44 95 LEU A CA 1
ATOM 763 C C . LEU A 1 95 ? 1.583 -3.347 -0.476 1.00 96.44 95 LEU A C 1
ATOM 765 O O . LEU A 1 95 ? 1.130 -4.474 -0.634 1.00 96.44 95 LEU A O 1
ATOM 769 N N . LEU A 1 96 ? 1.393 -2.378 -1.378 1.00 96.44 96 LEU A N 1
ATOM 770 C CA . LEU A 1 96 ? 0.601 -2.572 -2.596 1.00 96.44 96 LEU A CA 1
ATOM 771 C C . LEU A 1 96 ? 1.271 -3.526 -3.591 1.00 96.44 96 LEU A C 1
ATOM 773 O O . LEU A 1 96 ? 0.580 -4.294 -4.256 1.00 96.44 96 LEU A O 1
ATOM 777 N N . ALA A 1 97 ? 2.597 -3.469 -3.719 1.00 96.19 97 ALA A N 1
ATOM 778 C CA . ALA A 1 97 ? 3.350 -4.276 -4.674 1.00 96.19 97 ALA A CA 1
ATOM 779 C C . ALA A 1 97 ? 3.634 -5.702 -4.179 1.00 96.19 97 ALA A C 1
ATOM 781 O O . ALA A 1 97 ? 3.839 -6.593 -5.003 1.00 96.19 97 ALA A O 1
ATOM 782 N N . GLY A 1 98 ? 3.693 -5.912 -2.860 1.00 95.50 98 GLY A N 1
ATOM 783 C CA . GLY A 1 98 ? 4.182 -7.156 -2.258 1.00 95.50 98 GLY A CA 1
ATOM 784 C C . GLY A 1 98 ? 5.709 -7.318 -2.306 1.00 95.50 98 GLY A C 1
ATOM 785 O O . GLY A 1 98 ? 6.224 -8.384 -1.979 1.00 95.50 98 GLY A O 1
ATOM 786 N N . TYR A 1 99 ? 6.446 -6.271 -2.692 1.00 96.94 99 TYR A N 1
ATOM 787 C CA . TYR A 1 99 ? 7.912 -6.241 -2.742 1.00 96.94 99 TYR A CA 1
ATOM 788 C C . TYR A 1 99 ? 8.435 -4.969 -2.096 1.00 96.94 99 TYR A C 1
ATOM 790 O O . TYR A 1 99 ? 7.737 -3.969 -2.049 1.00 96.94 99 TYR A O 1
ATOM 798 N N . ASP A 1 100 ? 9.700 -4.962 -1.692 1.00 97.31 100 ASP A N 1
ATOM 799 C CA . ASP A 1 100 ? 10.370 -3.729 -1.278 1.00 97.31 100 ASP A CA 1
ATOM 800 C C . ASP A 1 100 ? 10.339 -2.651 -2.383 1.00 97.31 100 ASP A C 1
ATOM 802 O O . ASP A 1 100 ? 10.580 -2.943 -3.558 1.00 97.31 100 ASP A O 1
ATOM 806 N N . SER A 1 101 ? 10.116 -1.390 -1.998 1.00 97.38 101 SER A N 1
ATOM 807 C CA . SER A 1 101 ? 10.129 -0.218 -2.891 1.00 97.38 101 SER A CA 1
ATOM 808 C C . SER A 1 101 ? 11.358 -0.192 -3.815 1.00 97.38 101 SER A C 1
ATOM 810 O O . SER A 1 101 ? 11.250 -0.001 -5.029 1.00 97.38 101 SER A O 1
ATOM 812 N N . ASN A 1 102 ? 12.558 -0.466 -3.293 1.00 97.38 102 ASN A N 1
ATOM 813 C CA . ASN A 1 102 ? 13.766 -0.457 -4.117 1.00 97.38 102 ASN A CA 1
ATOM 814 C C . ASN A 1 102 ? 13.795 -1.619 -5.107 1.00 97.38 102 ASN A C 1
ATOM 816 O O . ASN A 1 102 ? 14.348 -1.473 -6.201 1.00 97.38 102 ASN A O 1
ATOM 820 N N . TYR A 1 103 ? 13.222 -2.769 -4.745 1.00 98.06 103 TYR A N 1
ATOM 821 C CA . TYR A 1 103 ? 13.061 -3.882 -5.673 1.00 98.06 103 TYR A CA 1
ATOM 822 C C . TYR A 1 103 ? 12.121 -3.491 -6.813 1.00 98.06 103 TYR A C 1
ATOM 824 O O . TYR A 1 103 ? 12.480 -3.671 -7.976 1.00 98.06 103 TYR A O 1
ATOM 832 N N . VAL A 1 104 ? 10.979 -2.869 -6.505 1.00 97.75 104 VAL A N 1
ATOM 833 C CA . VAL A 1 104 ? 10.061 -2.351 -7.530 1.00 97.75 104 VAL A CA 1
ATOM 834 C C . VAL A 1 104 ? 10.805 -1.392 -8.462 1.00 97.75 104 VAL A C 1
ATOM 836 O O . VAL A 1 104 ? 10.871 -1.628 -9.668 1.00 97.75 104 VAL A O 1
ATOM 839 N N . LYS A 1 105 ? 11.479 -0.377 -7.908 1.00 98.00 105 LYS A N 1
ATOM 840 C CA . LYS A 1 105 ? 12.250 0.623 -8.665 1.00 98.00 105 LYS A CA 1
ATOM 841 C C . LYS A 1 105 ? 13.254 0.014 -9.645 1.00 98.00 105 LYS A C 1
ATOM 843 O O . LYS A 1 105 ? 13.377 0.488 -10.771 1.00 98.00 105 LYS A O 1
ATOM 848 N N . LYS A 1 106 ? 13.982 -1.021 -9.215 1.00 97.62 106 LYS A N 1
ATOM 849 C CA . LYS A 1 106 ? 15.046 -1.663 -10.004 1.00 97.62 106 LYS A CA 1
ATOM 850 C C . LYS A 1 106 ? 14.520 -2.555 -11.126 1.00 97.62 106 LYS A C 1
ATOM 852 O O . LYS A 1 106 ? 15.213 -2.700 -12.126 1.00 97.62 106 LYS A O 1
ATOM 857 N N . ASN A 1 107 ? 13.335 -3.140 -10.960 1.00 97.94 107 ASN A N 1
ATOM 858 C CA . ASN A 1 107 ? 12.790 -4.141 -11.883 1.00 97.94 107 ASN A CA 1
ATOM 859 C C . ASN A 1 107 ? 11.688 -3.585 -12.800 1.00 97.94 107 ASN A C 1
ATOM 861 O O . ASN A 1 107 ? 11.240 -4.269 -13.717 1.00 97.94 107 ASN A O 1
ATOM 865 N N . LEU A 1 108 ? 11.270 -2.328 -12.614 1.00 96.88 108 LEU A N 1
ATOM 866 C CA . LEU A 1 108 ? 10.229 -1.674 -13.414 1.00 96.88 108 LEU A CA 1
ATOM 867 C C . LEU A 1 108 ? 10.523 -1.577 -14.915 1.00 96.88 108 LEU A C 1
ATOM 869 O O . LEU A 1 108 ? 9.628 -1.223 -15.673 1.00 96.88 108 LEU A O 1
ATOM 873 N N . ASN A 1 109 ? 11.735 -1.844 -15.389 1.00 95.75 109 ASN A N 1
ATOM 874 C CA . ASN A 1 109 ? 12.048 -1.932 -16.818 1.00 95.75 109 ASN A CA 1
ATOM 875 C C . ASN A 1 109 ? 11.688 -3.296 -17.437 1.00 95.75 109 ASN A C 1
ATOM 877 O O . ASN A 1 109 ? 11.586 -3.380 -18.659 1.00 95.75 109 ASN A O 1
ATOM 881 N N . ILE A 1 110 ? 11.468 -4.331 -16.624 1.00 98.00 110 ILE A N 1
ATOM 882 C CA . ILE A 1 110 ? 11.191 -5.700 -17.068 1.00 98.00 110 ILE A CA 1
ATOM 883 C C . ILE A 1 110 ? 9.685 -5.846 -17.368 1.00 98.00 110 ILE A C 1
ATOM 885 O O . ILE A 1 110 ? 8.864 -5.649 -16.466 1.00 98.00 110 ILE A O 1
ATOM 889 N N . PRO A 1 111 ? 9.277 -6.178 -18.609 1.00 97.62 111 PRO A N 1
ATOM 890 C CA . PRO A 1 111 ? 7.863 -6.296 -18.978 1.00 97.62 111 PRO A CA 1
ATOM 891 C C . PRO A 1 111 ? 7.078 -7.322 -18.152 1.00 97.62 111 PRO A C 1
ATOM 893 O O . PRO A 1 111 ? 5.936 -7.063 -17.779 1.00 97.62 111 PRO A O 1
ATOM 896 N N . GLU A 1 112 ? 7.677 -8.466 -17.840 1.00 97.75 112 GLU A N 1
ATOM 897 C CA . GLU A 1 112 ? 7.068 -9.540 -17.051 1.00 97.75 112 GLU A CA 1
ATOM 898 C C . GLU A 1 112 ? 6.785 -9.062 -15.626 1.00 97.75 112 GLU A C 1
ATOM 900 O O . GLU A 1 112 ? 5.659 -9.191 -15.146 1.00 97.75 112 GLU A O 1
ATOM 905 N N . PHE A 1 113 ? 7.763 -8.395 -15.009 1.00 98.25 113 PHE A N 1
ATOM 906 C CA . PHE A 1 113 ? 7.605 -7.801 -13.686 1.00 98.25 113 PHE A CA 1
ATOM 907 C C . PHE A 1 113 ? 6.513 -6.727 -13.670 1.00 98.25 113 PHE A C 1
ATOM 909 O O . PHE A 1 113 ? 5.738 -6.652 -12.727 1.00 98.25 113 PHE A O 1
ATOM 916 N N . ARG A 1 114 ? 6.373 -5.917 -14.730 1.00 97.94 114 ARG A N 1
ATOM 917 C CA . ARG A 1 114 ? 5.255 -4.957 -14.830 1.00 97.94 114 ARG A CA 1
ATOM 918 C C . ARG A 1 114 ? 3.894 -5.652 -14.811 1.00 97.94 114 ARG A C 1
ATOM 920 O O . ARG A 1 114 ? 2.957 -5.124 -14.216 1.00 97.94 114 ARG A O 1
ATOM 927 N N . ARG A 1 115 ? 3.763 -6.804 -15.478 1.00 97.88 115 ARG A N 1
ATOM 928 C CA . ARG A 1 115 ? 2.506 -7.572 -15.507 1.00 97.88 115 ARG A CA 1
ATOM 929 C C . ARG A 1 115 ? 2.191 -8.150 -14.131 1.00 97.88 115 ARG A C 1
ATOM 931 O O . ARG A 1 115 ? 1.053 -8.037 -13.688 1.00 97.88 115 ARG A O 1
ATOM 938 N N . GLU A 1 116 ? 3.198 -8.701 -13.462 1.00 97.81 116 GLU A N 1
ATOM 939 C CA . GLU A 1 116 ? 3.097 -9.207 -12.090 1.00 97.81 116 GLU A CA 1
ATOM 940 C C . GLU A 1 116 ? 2.746 -8.089 -11.101 1.00 97.81 116 GLU A C 1
ATOM 942 O O . GLU A 1 116 ? 1.748 -8.188 -10.396 1.00 97.81 116 GLU A O 1
ATOM 947 N N . LEU A 1 117 ? 3.473 -6.969 -11.134 1.00 98.06 117 LEU A N 1
ATOM 948 C CA . LEU A 1 117 ? 3.222 -5.793 -10.299 1.00 98.06 117 LEU A CA 1
ATOM 949 C C . LEU A 1 117 ? 1.787 -5.281 -10.455 1.00 98.06 117 LEU A C 1
ATOM 951 O O . LEU A 1 117 ? 1.119 -4.996 -9.462 1.00 98.06 117 LEU A O 1
ATOM 955 N N . LYS A 1 118 ? 1.294 -5.182 -11.696 1.00 98.31 118 LYS A N 1
ATOM 956 C CA . LYS A 1 118 ? -0.096 -4.796 -11.960 1.00 98.31 118 LYS A CA 1
ATOM 957 C C . LYS A 1 118 ? -1.078 -5.787 -11.329 1.00 98.31 118 LYS A C 1
ATOM 959 O O . LYS A 1 118 ? -2.072 -5.361 -10.745 1.00 98.31 118 LYS A O 1
ATOM 964 N N . GLY A 1 119 ? -0.794 -7.085 -11.448 1.00 98.00 119 GLY A N 1
ATOM 965 C CA . GLY A 1 119 ? -1.571 -8.154 -10.826 1.00 98.00 119 GLY A CA 1
ATOM 966 C C . GLY A 1 119 ? -1.624 -8.024 -9.306 1.00 98.00 119 GLY A C 1
ATOM 967 O O . GLY A 1 119 ? -2.714 -8.042 -8.745 1.00 98.00 119 GLY A O 1
ATOM 968 N N . ASN A 1 120 ? -0.480 -7.800 -8.657 1.00 97.56 120 ASN A N 1
ATOM 969 C CA . ASN A 1 120 ? -0.388 -7.660 -7.202 1.00 97.56 120 ASN A CA 1
ATOM 970 C C . ASN A 1 120 ? -1.150 -6.433 -6.694 1.00 97.56 120 ASN A C 1
ATOM 972 O O . ASN A 1 120 ? -1.956 -6.550 -5.774 1.00 97.56 120 ASN A O 1
ATOM 976 N N . ILE A 1 121 ? -0.966 -5.273 -7.337 1.00 97.81 121 ILE A N 1
ATOM 977 C CA . ILE A 1 121 ? -1.697 -4.047 -6.982 1.00 97.81 121 ILE A CA 1
ATOM 978 C C . ILE A 1 121 ? -3.209 -4.279 -7.101 1.00 97.81 121 ILE A C 1
ATOM 980 O O . ILE A 1 121 ? -3.966 -3.922 -6.200 1.00 97.81 121 ILE A O 1
ATOM 984 N N . ALA A 1 122 ? -3.657 -4.894 -8.199 1.00 98.00 122 ALA A N 1
ATOM 985 C CA . ALA A 1 122 ? -5.070 -5.190 -8.404 1.00 98.00 122 ALA A CA 1
ATOM 986 C C . ALA A 1 122 ? -5.606 -6.196 -7.376 1.00 98.00 122 ALA A C 1
ATOM 988 O O . ALA A 1 122 ? -6.687 -5.978 -6.839 1.00 98.00 122 ALA A O 1
ATOM 989 N N . ALA A 1 123 ? -4.859 -7.260 -7.076 1.00 97.31 123 ALA A N 1
ATOM 990 C CA . ALA A 1 123 ? -5.243 -8.272 -6.096 1.00 97.31 123 ALA A CA 1
ATOM 991 C C . ALA A 1 123 ? -5.387 -7.672 -4.692 1.00 97.31 123 ALA A C 1
ATOM 993 O O . ALA A 1 123 ? -6.424 -7.856 -4.062 1.00 97.31 123 ALA A O 1
ATOM 994 N N . ASN A 1 124 ? -4.410 -6.877 -4.249 1.00 96.62 124 ASN A N 1
ATOM 995 C CA . ASN A 1 124 ? -4.452 -6.216 -2.946 1.00 96.62 124 ASN A CA 1
ATOM 996 C C . ASN A 1 124 ? -5.624 -5.228 -2.844 1.00 96.62 124 ASN A C 1
ATOM 998 O O . ASN A 1 124 ? -6.346 -5.227 -1.855 1.00 96.62 124 ASN A O 1
ATOM 1002 N N . ILE A 1 125 ? -5.889 -4.431 -3.885 1.00 97.25 125 ILE A N 1
ATOM 1003 C CA . ILE A 1 125 ? -7.039 -3.508 -3.882 1.00 97.25 125 ILE A CA 1
ATOM 1004 C C . ILE A 1 125 ? -8.372 -4.271 -3.942 1.00 97.25 125 ILE A C 1
ATOM 1006 O O . ILE A 1 125 ? -9.342 -3.870 -3.303 1.00 97.25 125 ILE A O 1
ATOM 1010 N N . ASN A 1 126 ? -8.445 -5.374 -4.689 1.00 97.19 126 ASN A N 1
ATOM 1011 C CA . ASN A 1 126 ? -9.644 -6.210 -4.733 1.00 97.19 126 ASN A CA 1
ATOM 1012 C C . ASN A 1 126 ? -9.924 -6.862 -3.380 1.00 97.19 126 ASN A C 1
ATOM 1014 O O . ASN A 1 126 ? -11.075 -6.856 -2.962 1.00 97.19 126 ASN A O 1
ATOM 1018 N N . LYS A 1 127 ? -8.890 -7.326 -2.673 1.00 96.25 127 LYS A N 1
ATOM 1019 C CA . LYS A 1 127 ? -9.003 -7.848 -1.308 1.00 96.25 127 LYS A CA 1
ATOM 1020 C C . LYS A 1 127 ? -9.627 -6.814 -0.364 1.00 96.25 127 LYS A C 1
ATOM 1022 O O . LYS A 1 127 ? -10.650 -7.095 0.252 1.00 96.25 127 LYS A O 1
ATOM 1027 N N . LEU A 1 128 ? -9.119 -5.575 -0.363 1.00 97.25 128 LEU A N 1
ATOM 1028 C CA . LEU A 1 128 ? -9.711 -4.477 0.420 1.00 97.25 128 LEU A CA 1
ATOM 1029 C C . LEU A 1 128 ? -11.196 -4.251 0.087 1.00 97.25 128 LEU A C 1
ATOM 1031 O O . LEU A 1 128 ? -11.990 -3.897 0.961 1.00 97.25 128 LEU A O 1
ATOM 1035 N N . ARG A 1 129 ? -11.581 -4.432 -1.182 1.00 97.12 129 ARG A N 1
ATOM 1036 C CA . ARG A 1 129 ? -12.973 -4.285 -1.627 1.00 97.12 129 ARG A CA 1
ATOM 1037 C C . ARG A 1 129 ? -13.846 -5.448 -1.166 1.00 97.12 129 ARG A C 1
ATOM 1039 O O . ARG A 1 129 ? -14.964 -5.222 -0.714 1.00 97.12 129 ARG A O 1
ATOM 1046 N N . GLU A 1 130 ? -13.355 -6.676 -1.286 1.00 96.75 130 GLU A N 1
ATOM 1047 C CA . GLU A 1 130 ? -14.048 -7.893 -0.846 1.00 96.75 130 GLU A CA 1
ATOM 1048 C C . GLU A 1 130 ? -14.298 -7.879 0.666 1.00 96.75 130 GLU A C 1
ATOM 1050 O O . GLU A 1 130 ? -15.365 -8.281 1.128 1.00 96.75 130 GLU A O 1
ATOM 1055 N N . GLU A 1 131 ? -13.367 -7.313 1.429 1.00 95.62 131 GLU A N 1
ATOM 1056 C CA . GLU A 1 131 ? -13.490 -7.122 2.874 1.00 95.62 131 GLU A CA 1
ATOM 1057 C C . GLU A 1 131 ? -14.355 -5.912 3.264 1.00 95.62 131 GLU A C 1
ATOM 1059 O O . GLU A 1 131 ? -14.620 -5.685 4.452 1.00 95.62 131 GLU A O 1
ATOM 1064 N N . GLY A 1 132 ? -14.822 -5.132 2.285 1.00 97.00 132 GLY A N 1
ATOM 1065 C CA . GLY A 1 132 ? -15.641 -3.939 2.491 1.00 97.00 132 GLY A CA 1
ATOM 1066 C C . GLY A 1 132 ? -14.894 -2.794 3.173 1.00 97.00 132 GLY A C 1
ATOM 1067 O O . GLY A 1 132 ? -15.526 -1.960 3.813 1.00 97.00 132 GLY A O 1
ATOM 1068 N N . LEU A 1 133 ? -13.562 -2.770 3.087 1.00 96.75 133 LEU A N 1
ATOM 1069 C CA . LEU A 1 133 ? -12.728 -1.677 3.592 1.00 96.75 133 LEU A CA 1
ATOM 1070 C C . LEU A 1 133 ? -12.716 -0.497 2.615 1.00 96.75 133 LEU A C 1
ATOM 1072 O O . LEU A 1 133 ? -12.646 0.657 3.040 1.00 96.75 133 LEU A O 1
ATOM 1076 N N . ILE A 1 134 ? -12.871 -0.784 1.323 1.00 97.94 134 ILE A N 1
ATOM 1077 C CA . ILE A 1 134 ? -13.134 0.202 0.272 1.00 97.94 134 ILE A CA 1
ATOM 1078 C C . ILE A 1 134 ? -14.420 -0.157 -0.484 1.00 97.94 134 ILE A C 1
ATOM 1080 O O . ILE A 1 134 ? -14.811 -1.325 -0.534 1.00 97.94 134 ILE A O 1
ATOM 1084 N N . ASP A 1 135 ? -15.075 0.833 -1.083 1.00 97.50 135 ASP A N 1
ATOM 1085 C CA . ASP A 1 135 ? -16.272 0.626 -1.899 1.00 97.50 135 ASP A CA 1
ATOM 1086 C C . ASP A 1 135 ? -15.949 0.240 -3.361 1.00 97.50 135 ASP A C 1
ATOM 1088 O O . ASP A 1 135 ? -14.813 -0.090 -3.733 1.00 97.50 135 ASP A O 1
ATOM 1092 N N . LYS A 1 136 ? -16.977 0.214 -4.217 1.00 96.00 136 LYS A N 1
ATOM 1093 C CA . LYS A 1 136 ? -16.838 -0.179 -5.630 1.00 96.00 136 LYS A CA 1
ATOM 1094 C C . LYS A 1 136 ? -16.054 0.856 -6.431 1.00 96.00 136 LYS A C 1
ATOM 1096 O O . LYS A 1 136 ? -15.348 0.492 -7.369 1.00 96.00 136 LYS A O 1
ATOM 1101 N N . GLU A 1 137 ? -16.154 2.113 -6.031 1.00 95.50 137 GLU A N 1
ATOM 1102 C CA . GLU A 1 137 ? -15.463 3.274 -6.571 1.00 95.50 137 GLU A CA 1
ATOM 1103 C C . GLU A 1 137 ? -14.018 3.373 -6.042 1.00 95.50 137 GLU A C 1
ATOM 1105 O O . GLU A 1 137 ? -13.216 4.160 -6.547 1.00 95.50 137 GLU A O 1
ATOM 1110 N N . GLY A 1 138 ? -13.663 2.529 -5.067 1.00 95.69 138 GLY A N 1
ATOM 1111 C CA . GLY A 1 138 ? -12.346 2.453 -4.447 1.00 95.69 138 GLY A CA 1
ATOM 1112 C C . GLY A 1 138 ? -12.147 3.461 -3.319 1.00 95.69 138 GLY A C 1
ATOM 1113 O O . GLY A 1 138 ? -11.012 3.640 -2.880 1.00 95.69 138 GLY A O 1
ATOM 1114 N N . ILE A 1 139 ? -13.207 4.127 -2.861 1.00 97.62 139 ILE A N 1
ATOM 1115 C CA . ILE A 1 139 ? -13.186 5.077 -1.750 1.00 97.62 139 ILE A CA 1
ATOM 1116 C C . ILE A 1 139 ? -13.111 4.301 -0.436 1.00 97.62 139 ILE A C 1
ATOM 1118 O O . ILE A 1 139 ? -13.758 3.267 -0.265 1.00 97.62 139 ILE A O 1
ATOM 1122 N N . ILE A 1 140 ? -12.305 4.797 0.501 1.00 96.94 140 ILE A N 1
ATOM 1123 C CA . ILE A 1 140 ? -12.178 4.198 1.832 1.00 96.94 140 ILE A CA 1
ATOM 1124 C C . ILE A 1 140 ? -13.503 4.350 2.588 1.00 96.94 140 ILE A C 1
ATOM 1126 O O . ILE A 1 140 ? -14.010 5.457 2.761 1.00 96.94 140 ILE A O 1
ATOM 1130 N N . THR A 1 141 ? -14.056 3.230 3.050 1.00 97.62 141 THR A N 1
ATOM 1131 C CA . THR A 1 141 ? -15.298 3.195 3.837 1.00 97.62 141 THR A CA 1
ATOM 1132 C C . THR A 1 141 ? -15.043 3.565 5.300 1.00 97.62 141 THR A C 1
ATOM 1134 O O . THR A 1 141 ? -13.902 3.554 5.763 1.00 97.62 141 THR A O 1
ATOM 1137 N N . GLU A 1 142 ? -16.103 3.800 6.079 1.00 96.62 142 GLU A N 1
ATOM 1138 C CA . GLU A 1 142 ? -15.993 3.999 7.534 1.00 96.62 142 GLU A CA 1
ATOM 1139 C C . GLU A 1 142 ? -15.276 2.832 8.233 1.00 96.62 142 GLU A C 1
ATOM 1141 O O . GLU A 1 142 ? -14.389 3.060 9.053 1.00 96.62 142 GLU A O 1
ATOM 1146 N N . LYS A 1 143 ? -15.576 1.588 7.834 1.00 96.12 143 LYS A N 1
ATOM 1147 C CA . LYS A 1 143 ? -14.892 0.383 8.329 1.00 96.12 143 LYS A CA 1
ATOM 1148 C C . LYS A 1 143 ? -13.388 0.426 8.035 1.00 96.12 143 LYS A C 1
ATOM 1150 O O . LYS A 1 143 ? -12.570 0.063 8.878 1.00 96.12 143 LYS A O 1
ATOM 1155 N N . GLY A 1 144 ? -13.014 0.887 6.841 1.00 95.75 144 GLY A N 1
ATOM 1156 C CA . GLY A 1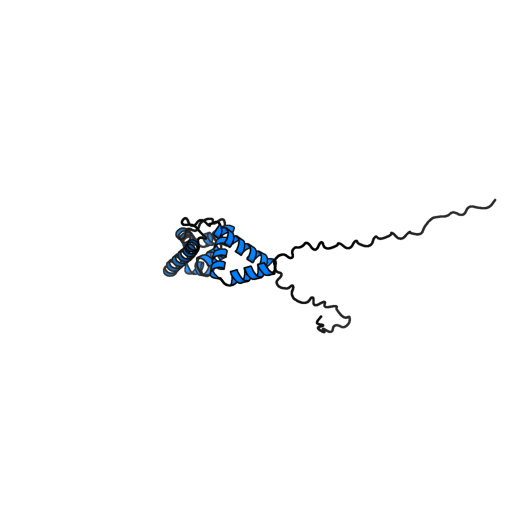 144 ? -11.615 1.075 6.461 1.00 95.75 144 GLY A CA 1
ATOM 1157 C C . GLY A 1 144 ? -10.911 2.148 7.296 1.00 95.75 144 GLY A C 1
ATOM 1158 O O . GLY A 1 144 ? -9.776 1.948 7.732 1.00 95.75 144 GLY A O 1
ATOM 1159 N N . VAL A 1 145 ? -11.591 3.265 7.574 1.00 95.81 145 VAL A N 1
ATOM 1160 C CA . VAL A 1 145 ? -11.076 4.334 8.447 1.00 95.81 145 VAL A CA 1
ATOM 1161 C C . VAL A 1 145 ? -10.886 3.840 9.882 1.00 95.81 145 VAL A C 1
ATOM 1163 O O . VAL A 1 145 ? -9.867 4.148 10.504 1.00 95.81 145 VAL A O 1
ATOM 1166 N N . GLU A 1 146 ? -11.822 3.052 10.409 1.00 94.38 146 GLU A N 1
ATOM 1167 C CA . GLU A 1 146 ? -11.719 2.461 11.745 1.00 94.38 146 GLU A CA 1
ATOM 1168 C C . GLU A 1 146 ? -10.494 1.542 11.854 1.00 94.38 146 GLU A C 1
ATOM 1170 O O . GLU A 1 146 ? -9.665 1.720 12.750 1.00 94.38 146 GLU A O 1
ATOM 1175 N N . LEU A 1 147 ? -10.308 0.631 10.890 1.00 93.88 147 LEU A N 1
ATOM 1176 C CA . LEU A 1 147 ? -9.146 -0.260 10.854 1.00 93.88 147 LEU A CA 1
ATOM 1177 C C . LEU A 1 147 ? -7.823 0.519 10.755 1.00 93.88 147 LEU A C 1
ATOM 1179 O O . LEU A 1 147 ? -6.859 0.216 11.460 1.00 93.88 147 LEU A O 1
ATOM 1183 N N . ALA A 1 148 ? -7.773 1.554 9.915 1.00 94.50 148 ALA A N 1
ATOM 1184 C CA . ALA A 1 148 ? -6.594 2.406 9.783 1.00 94.50 148 ALA A CA 1
ATOM 1185 C C . ALA A 1 148 ? -6.264 3.163 11.081 1.00 94.50 148 ALA A C 1
ATOM 1187 O O . ALA A 1 148 ? -5.088 3.339 11.416 1.00 94.50 148 ALA A O 1
ATOM 1188 N N . SER A 1 149 ? -7.294 3.600 11.810 1.00 93.38 149 SER A N 1
ATOM 1189 C CA . SER A 1 149 ? -7.162 4.286 13.100 1.00 93.38 149 SER A CA 1
ATOM 1190 C C . SER A 1 149 ? -6.647 3.335 14.176 1.00 93.38 149 SER A C 1
ATOM 1192 O O . SER A 1 149 ? -5.753 3.684 14.943 1.00 93.38 149 SER A O 1
ATOM 1194 N N . LEU A 1 150 ? -7.143 2.098 14.180 1.00 91.12 150 LEU A N 1
ATOM 1195 C CA . LEU A 1 150 ? -6.679 1.046 15.075 1.00 91.12 150 LEU A CA 1
ATOM 1196 C C . LEU A 1 150 ? -5.192 0.739 14.863 1.00 91.12 150 LEU A C 1
ATOM 1198 O O . LEU A 1 150 ? -4.416 0.712 15.819 1.00 91.12 150 LEU A O 1
ATOM 1202 N N . VAL A 1 151 ? -4.773 0.573 13.606 1.00 90.50 151 VAL A N 1
ATOM 1203 C CA . VAL A 1 151 ? -3.359 0.369 13.262 1.00 90.50 151 VAL A CA 1
ATOM 1204 C C . VAL A 1 151 ? -2.503 1.563 13.685 1.00 90.50 151 VAL A C 1
ATOM 1206 O O . VAL A 1 151 ? -1.418 1.353 14.230 1.00 90.50 151 VAL A O 1
ATOM 1209 N N . LEU A 1 152 ? -2.982 2.797 13.490 1.00 90.25 152 LEU A N 1
ATOM 1210 C CA . LEU A 1 152 ? -2.286 3.997 13.960 1.00 90.25 152 LEU A CA 1
ATOM 1211 C C . LEU A 1 152 ? -2.063 3.952 15.471 1.00 90.25 152 LEU A C 1
ATOM 1213 O O . LEU A 1 152 ? -0.935 4.118 15.929 1.00 90.25 152 LEU A O 1
ATOM 1217 N N . TYR A 1 153 ? -3.118 3.692 16.246 1.00 89.00 153 TYR A N 1
ATOM 1218 C CA . TYR A 1 153 ? -3.021 3.627 17.702 1.00 89.00 153 TYR A CA 1
ATOM 1219 C C . TYR A 1 153 ? -2.023 2.570 18.155 1.00 89.00 153 TYR A C 1
ATOM 1221 O O . TYR A 1 153 ? -1.168 2.861 18.989 1.00 89.00 153 TYR A O 1
ATOM 1229 N N . VAL A 1 154 ? -2.051 1.378 17.556 1.00 86.38 154 VAL A N 1
ATOM 1230 C CA . VAL A 1 154 ? -1.082 0.321 17.874 1.00 86.38 154 VAL A CA 1
ATOM 1231 C C . VAL A 1 154 ? 0.354 0.786 17.609 1.00 86.38 154 VAL A C 1
ATOM 1233 O O . VAL A 1 154 ? 1.216 0.599 18.472 1.00 86.38 154 VAL A O 1
ATOM 1236 N N . GLN A 1 155 ? 0.609 1.433 16.468 1.00 84.75 155 GLN A N 1
ATOM 1237 C CA . GLN A 1 155 ? 1.935 1.954 16.117 1.00 84.75 155 GLN A CA 1
ATOM 1238 C C . GLN A 1 155 ? 2.406 3.061 17.069 1.00 84.75 155 GLN A C 1
ATOM 1240 O O . GLN A 1 155 ? 3.567 3.069 17.479 1.00 84.75 155 GLN A O 1
ATOM 1245 N N . GLU A 1 156 ? 1.527 3.985 17.464 1.00 85.06 156 GLU A N 1
ATOM 1246 C CA . GLU A 1 156 ? 1.876 5.027 18.437 1.00 85.06 156 GLU A CA 1
ATOM 1247 C C . GLU A 1 156 ? 2.141 4.434 19.826 1.00 85.06 156 GLU A C 1
ATOM 1249 O O . GLU A 1 156 ? 3.090 4.826 20.507 1.00 85.06 156 GLU A O 1
ATOM 1254 N N . MET A 1 157 ? 1.383 3.413 20.232 1.00 83.06 157 MET A N 1
ATOM 1255 C CA . MET A 1 157 ? 1.641 2.704 21.483 1.00 83.06 157 MET A CA 1
ATOM 1256 C C . MET A 1 157 ? 2.999 1.994 21.487 1.00 83.06 157 MET A C 1
ATOM 1258 O O . MET A 1 157 ? 3.645 1.940 22.528 1.00 83.06 157 MET A O 1
ATOM 1262 N N . GLU A 1 158 ? 3.467 1.445 20.362 1.00 76.38 158 GLU A N 1
ATOM 1263 C CA . GLU A 1 158 ? 4.822 0.874 20.274 1.00 76.38 158 GLU A CA 1
ATOM 1264 C C . GLU A 1 158 ? 5.920 1.914 20.514 1.00 76.38 158 GLU A C 1
ATOM 1266 O O . GLU A 1 158 ? 6.953 1.580 21.093 1.00 76.38 158 GLU A O 1
ATOM 1271 N N . LYS A 1 159 ? 5.684 3.176 20.139 1.00 81.75 159 LYS A N 1
ATOM 1272 C CA . LYS A 1 159 ? 6.610 4.280 20.429 1.00 81.75 159 LYS A CA 1
ATOM 1273 C C . LYS A 1 159 ? 6.571 4.695 21.901 1.00 81.75 159 LYS A C 1
ATOM 1275 O O . LYS A 1 159 ? 7.593 5.112 22.439 1.00 81.75 159 LYS A O 1
ATOM 1280 N N . ILE A 1 160 ? 5.402 4.597 22.541 1.00 74.75 160 ILE A N 1
ATOM 1281 C CA . ILE A 1 160 ? 5.190 5.020 23.933 1.00 74.75 160 ILE A CA 1
ATOM 1282 C C . ILE A 1 160 ? 5.622 3.942 24.928 1.00 74.75 160 ILE A C 1
ATOM 1284 O O . ILE A 1 160 ? 6.111 4.297 25.997 1.00 74.75 160 ILE A O 1
ATOM 1288 N N . ILE A 1 161 ? 5.478 2.648 24.607 1.00 60.84 161 ILE A N 1
ATOM 1289 C CA . ILE A 1 161 ? 5.985 1.568 25.460 1.00 60.84 161 ILE A CA 1
ATOM 1290 C C . ILE A 1 161 ? 7.507 1.679 25.468 1.00 60.84 161 ILE A C 1
ATOM 1292 O O . ILE A 1 161 ? 8.166 1.359 24.469 1.00 60.84 161 ILE A O 1
ATOM 1296 N N . PRO A 1 162 ? 8.107 2.110 26.587 1.00 57.16 162 PRO A N 1
ATOM 1297 C CA . PRO A 1 162 ? 9.539 2.197 26.618 1.00 57.16 162 PRO A CA 1
ATOM 1298 C C . PRO A 1 162 ? 10.061 0.761 26.594 1.00 57.16 162 PRO A C 1
ATOM 1300 O O . PRO A 1 162 ? 9.706 -0.064 27.441 1.00 57.16 162 PRO A O 1
ATOM 1303 N N . HIS A 1 163 ? 10.894 0.453 25.604 1.00 53.41 163 HIS A N 1
ATOM 1304 C CA . HIS A 1 163 ? 11.474 -0.870 25.362 1.00 53.41 163 HIS A CA 1
ATOM 1305 C C . HIS A 1 163 ? 12.479 -1.307 26.463 1.00 53.41 163 HIS A C 1
ATOM 1307 O O . HIS A 1 163 ? 13.468 -1.975 26.184 1.00 53.41 163 HIS A O 1
ATOM 1313 N N . GLY A 1 164 ? 12.261 -0.939 27.733 1.00 47.38 164 GLY A N 1
ATOM 1314 C CA . GLY A 1 164 ? 13.223 -1.181 28.808 1.00 47.38 164 GLY A CA 1
ATOM 1315 C C . GLY A 1 164 ? 12.857 -0.710 30.220 1.00 47.38 164 GLY A C 1
ATOM 1316 O O . GLY A 1 164 ? 13.764 -0.331 30.949 1.00 47.38 164 GLY A O 1
ATOM 1317 N N . TYR A 1 165 ? 11.589 -0.739 30.655 1.00 44.56 165 TYR A N 1
ATOM 1318 C CA . TYR A 1 165 ? 11.238 -0.469 32.075 1.00 44.56 165 TYR A CA 1
ATOM 1319 C C . TYR A 1 165 ? 10.828 -1.715 32.878 1.00 44.56 165 TYR A C 1
ATOM 1321 O O . TYR A 1 165 ? 10.227 -1.612 33.942 1.00 44.56 165 TYR A O 1
ATOM 1329 N N . LEU A 1 166 ? 11.202 -2.902 32.398 1.00 47.59 166 LEU A N 1
ATOM 1330 C CA . LEU A 1 166 ? 11.278 -4.133 33.198 1.00 47.59 166 LEU A CA 1
ATOM 1331 C C . LEU A 1 166 ? 12.730 -4.639 33.248 1.00 47.59 166 LEU A C 1
ATOM 1333 O O . LEU A 1 166 ? 13.003 -5.829 33.166 1.00 47.59 166 LEU A O 1
ATOM 1337 N N . GLY A 1 167 ? 13.675 -3.705 33.339 1.00 44.22 167 GLY A N 1
ATOM 1338 C CA . GLY A 1 167 ? 15.031 -3.970 33.798 1.00 44.22 167 GLY A CA 1
ATOM 1339 C C . GLY A 1 167 ? 15.166 -3.351 35.179 1.00 44.22 167 GLY A C 1
ATOM 1340 O O . GLY A 1 167 ? 14.899 -2.161 35.341 1.00 44.22 167 GLY A O 1
ATOM 1341 N N . GLU A 1 168 ? 15.517 -4.164 36.170 1.00 41.06 168 GLU A N 1
ATOM 1342 C CA . GLU A 1 168 ? 15.853 -3.736 37.527 1.00 41.06 168 GLU A CA 1
ATOM 1343 C C . GLU A 1 168 ? 16.653 -2.424 37.491 1.00 41.06 168 GLU A C 1
ATOM 1345 O O . GLU A 1 168 ? 17.621 -2.289 36.735 1.00 41.06 168 GLU A O 1
ATOM 1350 N N . LYS A 1 169 ? 16.271 -1.436 38.311 1.00 40.22 169 LYS A N 1
ATOM 1351 C CA . LYS A 1 169 ? 17.158 -0.303 38.591 1.00 40.22 169 LYS A CA 1
ATOM 1352 C C . LYS A 1 169 ? 18.413 -0.879 39.242 1.00 40.22 169 LYS A C 1
ATOM 1354 O O . LYS A 1 169 ? 18.460 -1.028 40.460 1.00 40.22 169 LYS A O 1
ATOM 1359 N N . ILE A 1 170 ? 19.448 -1.164 38.452 1.00 43.06 170 ILE A N 1
ATOM 1360 C CA . ILE A 1 170 ? 20.779 -1.431 38.987 1.00 43.06 170 ILE A CA 1
ATOM 1361 C C . ILE A 1 170 ? 21.275 -0.102 39.555 1.00 43.06 170 ILE A C 1
ATOM 1363 O O . ILE A 1 170 ? 21.928 0.701 38.885 1.00 43.06 170 ILE A O 1
ATOM 1367 N N . HIS A 1 171 ? 20.941 0.151 40.817 1.00 39.03 171 HIS A N 1
ATOM 1368 C CA . HIS A 1 171 ? 21.575 1.181 41.613 1.00 39.03 171 HIS A CA 1
ATOM 1369 C C . HIS A 1 171 ? 23.034 0.771 41.817 1.00 39.03 171 HIS A C 1
ATOM 1371 O O . HIS A 1 171 ? 23.390 0.149 42.814 1.00 39.03 171 HIS A O 1
ATOM 1377 N N . LYS A 1 172 ? 23.919 1.148 40.887 1.00 43.03 172 LYS A N 1
ATOM 1378 C CA . LYS A 1 172 ? 25.357 1.132 41.160 1.00 43.03 172 LYS A CA 1
ATOM 1379 C C . LYS A 1 172 ? 25.670 2.271 42.122 1.00 43.03 172 LYS A C 1
ATOM 1381 O O . LYS A 1 172 ? 26.092 3.351 41.715 1.00 43.03 172 LYS A O 1
ATOM 1386 N N . LYS A 1 173 ? 25.479 2.030 43.420 1.00 42.34 173 LYS A N 1
ATOM 1387 C CA . LYS A 1 173 ? 26.217 2.779 44.438 1.00 42.34 173 LYS A CA 1
ATOM 1388 C C . LYS A 1 173 ? 27.694 2.466 44.207 1.00 42.34 173 LYS A C 1
ATOM 1390 O O . LYS A 1 173 ? 28.107 1.320 44.347 1.00 42.34 173 LYS A O 1
ATOM 1395 N N . LYS A 1 174 ? 28.487 3.473 43.830 1.00 38.59 174 LYS A N 1
ATOM 1396 C CA . LYS A 1 174 ? 29.946 3.375 43.932 1.00 38.59 174 LYS A CA 1
ATOM 1397 C C . LYS A 1 174 ? 30.270 3.148 45.406 1.00 38.59 174 LYS A C 1
ATOM 1399 O O . LYS A 1 174 ? 30.124 4.059 46.216 1.00 38.59 174 LYS A O 1
ATOM 1404 N N . THR A 1 175 ? 30.664 1.933 45.759 1.00 44.06 175 THR A N 1
ATOM 1405 C CA . THR A 1 175 ? 31.383 1.692 47.006 1.00 44.06 175 THR A CA 1
ATOM 1406 C C . THR A 1 175 ? 32.768 2.316 46.866 1.00 44.06 175 THR A C 1
ATOM 1408 O O . THR A 1 175 ? 33.340 2.363 45.775 1.00 44.06 175 THR A O 1
ATOM 1411 N N . HIS A 1 176 ? 33.306 2.826 47.971 1.00 46.84 176 HIS A N 1
ATOM 1412 C CA . HIS A 1 176 ? 34.578 3.556 48.015 1.00 46.84 176 HIS A CA 1
ATOM 1413 C C . HIS A 1 176 ? 35.799 2.727 47.539 1.00 46.84 176 HIS A C 1
ATOM 1415 O O . HIS A 1 176 ? 36.885 3.283 47.424 1.00 46.84 176 HIS A O 1
ATOM 1421 N N . TYR A 1 177 ? 35.620 1.429 47.241 1.00 49.09 177 TYR A N 1
ATOM 1422 C CA . TYR A 1 177 ? 36.669 0.454 46.909 1.00 49.09 177 TYR A CA 1
ATOM 1423 C C . TYR A 1 177 ? 36.353 -0.476 45.711 1.00 49.09 177 TYR A C 1
ATOM 1425 O O . TYR A 1 177 ? 36.9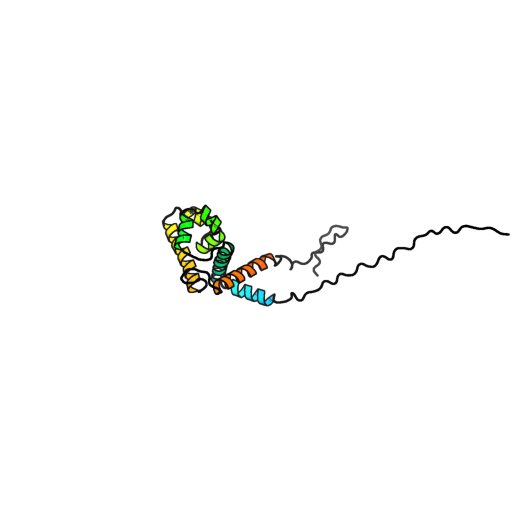01 -1.563 45.608 1.00 49.09 177 TYR A O 1
ATOM 1433 N N . GLY A 1 178 ? 35.511 -0.060 44.758 1.00 50.09 178 GLY A N 1
ATOM 1434 C CA . GLY A 1 178 ? 35.629 -0.535 43.366 1.00 50.09 178 GLY A CA 1
ATOM 1435 C C . GLY A 1 178 ? 35.338 -2.009 43.020 1.00 50.09 178 GLY A C 1
ATOM 1436 O O . GLY A 1 178 ? 35.690 -2.410 41.913 1.00 50.09 178 GLY A O 1
ATOM 1437 N N . GLU A 1 179 ? 34.668 -2.806 43.854 1.00 42.97 179 GLU A N 1
ATOM 1438 C CA . GLU A 1 179 ? 34.252 -4.170 43.471 1.00 42.97 179 GLU A CA 1
ATOM 1439 C C . GLU A 1 179 ? 32.790 -4.246 42.996 1.00 42.97 179 GLU A C 1
ATOM 1441 O O . GLU A 1 179 ? 31.884 -3.654 43.588 1.00 42.97 179 GLU A O 1
ATOM 1446 N N . LYS A 1 180 ? 32.559 -4.982 41.896 1.00 43.81 180 LYS A N 1
ATOM 1447 C CA . LYS A 1 180 ? 31.227 -5.272 41.340 1.00 43.81 180 LYS A CA 1
ATOM 1448 C C . LYS A 1 180 ? 30.689 -6.567 41.956 1.00 43.81 180 LYS A C 1
ATOM 1450 O O . LYS A 1 180 ? 31.079 -7.646 41.526 1.00 43.81 180 LYS A O 1
ATOM 1455 N N . GLY A 1 181 ? 29.774 -6.447 42.911 1.00 40.41 181 GLY A N 1
ATOM 1456 C CA . GLY A 1 181 ? 28.898 -7.541 43.332 1.00 40.41 181 GLY A CA 1
ATOM 1457 C C . GLY A 1 181 ? 27.464 -7.250 42.898 1.00 40.41 181 GLY A C 1
ATOM 1458 O O . GLY A 1 181 ? 26.947 -6.176 43.206 1.00 40.41 181 GLY A O 1
ATOM 1459 N N . ASP A 1 182 ? 26.840 -8.180 42.173 1.00 41.06 182 ASP A N 1
ATOM 1460 C CA . ASP A 1 182 ? 25.406 -8.129 41.874 1.00 41.06 182 ASP A CA 1
ATOM 1461 C C . ASP A 1 182 ? 24.616 -8.465 43.144 1.00 41.06 182 ASP A C 1
ATOM 1463 O O . ASP A 1 182 ? 24.780 -9.537 43.726 1.00 41.06 182 ASP A O 1
ATOM 1467 N N . VAL A 1 183 ? 23.739 -7.555 43.568 1.00 44.72 183 VAL A N 1
ATOM 1468 C CA . VAL A 1 183 ? 22.750 -7.812 44.620 1.00 44.72 183 VAL A CA 1
ATOM 1469 C C . VAL A 1 183 ? 21.378 -7.771 43.961 1.00 44.72 183 VAL A C 1
ATOM 1471 O O . VAL A 1 183 ? 20.941 -6.711 43.519 1.00 44.72 183 VAL A O 1
ATOM 1474 N N . ARG A 1 184 ? 20.724 -8.934 43.880 1.00 34.75 184 ARG A N 1
ATOM 1475 C CA . ARG A 1 184 ? 19.318 -9.057 43.473 1.00 34.75 184 ARG A CA 1
ATOM 1476 C C . ARG A 1 184 ? 18.432 -8.676 44.660 1.00 34.75 184 ARG A C 1
ATOM 1478 O O . ARG A 1 184 ? 18.626 -9.227 45.745 1.00 34.75 184 ARG A O 1
ATOM 1485 N N . ILE A 1 185 ? 17.487 -7.762 44.451 1.00 36.91 185 ILE A N 1
ATOM 1486 C CA . ILE A 1 185 ? 16.333 -7.545 45.336 1.00 36.91 185 ILE A CA 1
ATOM 1487 C C . ILE A 1 185 ? 15.086 -7.784 44.501 1.00 36.91 185 ILE A C 1
ATOM 1489 O O . ILE A 1 185 ? 14.990 -7.128 43.441 1.00 36.91 185 ILE A O 1
#

pLDDT: mean 75.76, std 24.48, range [34.75, 98.31]